Protein AF-A0A5C7LQ28-F1 (afdb_monomer)

Structure (mmCIF, N/CA/C/O backbone):
data_AF-A0A5C7LQ28-F1
#
_entry.id   AF-A0A5C7LQ28-F1
#
loop_
_atom_site.group_PDB
_atom_site.id
_atom_site.type_symbol
_atom_site.label_atom_id
_atom_site.label_alt_id
_atom_site.label_comp_id
_atom_site.label_asym_id
_atom_site.label_entity_id
_atom_site.label_seq_id
_atom_site.pdbx_PDB_ins_code
_atom_site.Cartn_x
_atom_site.Cartn_y
_atom_site.Cartn_z
_atom_site.occupancy
_atom_site.B_iso_or_equiv
_atom_site.auth_seq_id
_atom_site.auth_comp_id
_atom_site.auth_asym_id
_atom_site.auth_atom_id
_atom_site.pdbx_PDB_model_num
ATOM 1 N N . MET A 1 1 ? -45.828 -9.635 4.892 1.00 43.41 1 MET A N 1
ATOM 2 C CA . MET A 1 1 ? -44.650 -8.819 4.504 1.00 43.41 1 MET A CA 1
ATOM 3 C C . MET A 1 1 ? -44.534 -7.477 5.265 1.00 43.41 1 MET A C 1
ATOM 5 O O . MET A 1 1 ? -44.035 -6.509 4.709 1.00 43.41 1 MET A O 1
ATOM 9 N N . LYS A 1 2 ? -44.959 -7.395 6.542 1.00 44.81 2 LYS A N 1
ATOM 10 C CA . LYS A 1 2 ? -44.811 -6.186 7.391 1.00 44.81 2 LYS A CA 1
ATOM 11 C C . LYS A 1 2 ? -44.017 -6.423 8.686 1.00 44.81 2 LYS A C 1
ATOM 13 O O . LYS A 1 2 ? -43.427 -5.481 9.192 1.00 44.81 2 LYS A O 1
ATOM 18 N N . LEU A 1 3 ? -43.902 -7.670 9.161 1.00 37.06 3 LEU A N 1
ATOM 19 C CA . LEU A 1 3 ? -43.115 -7.986 10.361 1.00 37.06 3 LEU A CA 1
ATOM 20 C C . LEU A 1 3 ? -41.595 -7.902 10.135 1.00 37.06 3 LEU A C 1
ATOM 22 O O . LEU A 1 3 ? -40.899 -7.346 10.972 1.00 37.06 3 LEU A O 1
ATOM 26 N N . ALA A 1 4 ? -41.066 -8.349 8.991 1.00 40.94 4 ALA A N 1
ATOM 27 C CA . ALA A 1 4 ? -39.614 -8.360 8.748 1.00 40.94 4 ALA A CA 1
ATOM 28 C C . ALA A 1 4 ? -38.964 -6.958 8.731 1.00 40.94 4 ALA A C 1
ATOM 30 O O . ALA A 1 4 ? -37.816 -6.802 9.139 1.00 40.94 4 ALA A O 1
ATOM 31 N N . LYS A 1 5 ? -39.702 -5.922 8.300 1.00 43.72 5 LYS A N 1
ATOM 32 C CA . LYS A 1 5 ? -39.232 -4.525 8.360 1.00 43.72 5 LYS A CA 1
ATOM 33 C C . LYS A 1 5 ? -39.267 -3.957 9.781 1.00 43.72 5 LYS A C 1
ATOM 35 O O . LYS A 1 5 ? -38.411 -3.152 10.118 1.00 43.72 5 LYS A O 1
ATOM 40 N N . PHE A 1 6 ? -40.207 -4.410 10.610 1.00 35.69 6 PHE A N 1
ATOM 41 C CA . PHE A 1 6 ? -40.336 -3.965 11.997 1.00 35.69 6 PHE A CA 1
ATOM 42 C C . PHE A 1 6 ? -39.193 -4.505 12.874 1.00 35.69 6 PHE A C 1
ATOM 44 O O . PHE A 1 6 ? -38.620 -3.757 13.654 1.00 35.69 6 PHE A O 1
ATOM 51 N N . TRP A 1 7 ? -38.773 -5.759 12.663 1.00 37.53 7 TRP A N 1
ATOM 52 C CA . TRP A 1 7 ? -37.626 -6.35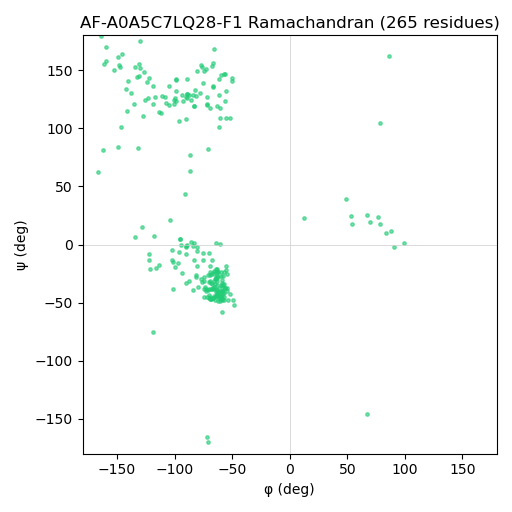8 13.368 1.00 37.53 7 TRP A CA 1
ATOM 53 C C . TRP A 1 7 ? -36.279 -5.730 12.984 1.00 37.53 7 TRP A C 1
ATOM 55 O O . TRP A 1 7 ? -35.439 -5.505 13.851 1.00 37.53 7 TRP A O 1
ATOM 65 N N . LYS A 1 8 ? -36.085 -5.378 11.704 1.00 40.50 8 LYS A N 1
ATOM 66 C CA . LYS A 1 8 ? -34.887 -4.644 11.252 1.00 40.50 8 LYS A CA 1
ATOM 67 C C . LYS A 1 8 ? -34.781 -3.241 11.853 1.00 40.50 8 LYS A C 1
ATOM 69 O O . LYS A 1 8 ? -33.675 -2.739 12.002 1.00 40.50 8 LYS A O 1
ATOM 74 N N . TRP A 1 9 ? -35.915 -2.615 12.164 1.00 37.97 9 TRP A N 1
ATOM 75 C CA . TRP A 1 9 ? -35.953 -1.278 12.752 1.00 37.97 9 TRP A CA 1
ATOM 76 C C . TRP A 1 9 ? -35.773 -1.322 14.277 1.00 37.97 9 TRP A C 1
ATOM 78 O O . TRP A 1 9 ? -34.998 -0.543 14.816 1.00 37.97 9 TRP A O 1
ATOM 88 N N . TYR A 1 10 ? -36.371 -2.304 14.961 1.00 37.69 10 TYR A N 1
ATOM 89 C CA . TYR A 1 10 ? -36.279 -2.442 16.422 1.00 37.69 10 TYR A CA 1
ATOM 90 C C . TYR A 1 10 ? -34.879 -2.851 16.927 1.00 37.69 10 TYR A C 1
ATOM 92 O O . TYR A 1 10 ? -34.491 -2.505 18.038 1.00 37.69 10 TYR A O 1
ATOM 100 N N . LEU A 1 11 ? -34.078 -3.537 16.103 1.00 43.09 11 LEU A N 1
ATOM 101 C CA . LEU A 1 11 ? -32.673 -3.849 16.415 1.00 43.09 11 LEU A CA 1
ATOM 102 C C . LEU A 1 11 ? -31.725 -2.644 16.259 1.00 43.09 11 LEU A C 1
ATOM 104 O O . LEU A 1 11 ? -30.555 -2.741 16.616 1.00 43.09 11 LEU A O 1
ATOM 108 N N . LYS A 1 12 ? -32.209 -1.511 15.731 1.00 43.25 12 LYS A N 1
ATOM 109 C CA . LYS A 1 12 ? -31.404 -0.301 15.510 1.00 43.25 12 LYS A CA 1
ATOM 110 C C . LYS A 1 12 ? -31.275 0.576 16.770 1.00 43.25 12 LYS A C 1
ATOM 112 O O . LYS A 1 12 ? -30.422 1.451 16.788 1.00 43.25 12 LYS A O 1
ATOM 117 N N . GLU A 1 13 ? -32.077 0.343 17.818 1.00 37.12 13 GLU A N 1
ATOM 118 C CA . GLU A 1 13 ? -32.245 1.296 18.938 1.00 37.12 13 GLU A CA 1
ATOM 119 C C . GLU A 1 13 ? -31.822 0.820 20.339 1.00 37.12 13 GLU A C 1
ATOM 121 O O . GLU A 1 13 ? -32.005 1.539 21.316 1.00 37.12 13 GLU A O 1
ATOM 126 N N . SER A 1 14 ? -31.202 -0.345 20.504 1.00 38.00 14 SER A N 1
ATOM 127 C CA . SER A 1 14 ? -30.656 -0.715 21.820 1.00 38.00 14 SER A CA 1
ATOM 128 C C . SER A 1 14 ? -29.301 -1.357 21.643 1.00 38.00 14 SER A C 1
ATOM 130 O O . SER A 1 14 ? -29.222 -2.219 20.786 1.00 38.00 14 SER A O 1
ATOM 132 N N . ASN A 1 15 ? -28.278 -0.905 22.384 1.00 42.50 15 ASN A N 1
ATOM 133 C CA . ASN A 1 15 ? -27.026 -1.544 22.866 1.00 42.50 15 ASN A CA 1
ATOM 134 C C . ASN A 1 15 ? -26.543 -2.921 22.310 1.00 42.50 15 ASN A C 1
ATOM 136 O O . ASN A 1 15 ? -25.771 -3.618 22.958 1.00 42.50 15 ASN A O 1
ATOM 140 N N . THR A 1 16 ? -26.953 -3.330 21.114 1.00 53.50 16 THR A N 1
ATOM 141 C CA . THR A 1 16 ? -26.859 -4.683 20.540 1.00 53.50 16 THR A CA 1
ATOM 142 C C . THR A 1 16 ? -26.075 -4.694 19.231 1.00 53.50 16 THR A C 1
ATOM 144 O O . THR A 1 16 ? -25.629 -5.757 18.806 1.00 53.50 16 THR A O 1
ATOM 147 N N . GLN A 1 17 ? -25.816 -3.528 18.624 1.00 72.69 17 GLN A N 1
ATOM 148 C CA . GLN A 1 17 ? -24.949 -3.433 17.447 1.00 72.69 17 GLN A CA 1
ATOM 149 C C . GLN A 1 17 ? -23.479 -3.694 17.788 1.00 72.69 17 GLN A C 1
ATOM 151 O O . GLN A 1 17 ? -22.845 -4.483 17.101 1.00 72.69 17 GLN A O 1
ATOM 156 N N . LEU A 1 18 ? -22.934 -3.109 18.861 1.00 82.44 18 LEU A N 1
ATOM 157 C CA . LEU A 1 18 ? -21.520 -3.312 19.211 1.00 82.44 18 LEU A CA 1
ATOM 158 C C . LEU A 1 18 ? -21.215 -4.768 19.572 1.00 82.44 18 LEU A C 1
ATOM 160 O O . LEU A 1 18 ? -20.247 -5.325 19.064 1.00 82.44 18 LEU A O 1
ATOM 164 N N . GLY A 1 19 ? -22.073 -5.401 20.379 1.00 83.56 19 GLY A N 1
ATOM 165 C CA . GLY A 1 19 ? -21.920 -6.810 20.754 1.00 83.56 19 GLY A CA 1
ATOM 166 C C . GLY A 1 19 ? -22.021 -7.763 19.558 1.00 83.56 19 GLY A C 1
ATOM 167 O O . GLY A 1 19 ? -21.278 -8.736 19.493 1.00 83.56 19 GLY A O 1
ATOM 168 N N . TYR A 1 20 ? -22.859 -7.457 18.557 1.00 85.00 20 TYR A N 1
ATOM 169 C CA . TYR A 1 20 ? -22.904 -8.226 17.305 1.00 85.00 20 TYR A CA 1
ATOM 170 C C . TYR A 1 20 ? -21.552 -8.237 16.571 1.00 85.00 20 TYR A C 1
ATOM 172 O O . TYR A 1 20 ? -21.193 -9.237 15.952 1.00 85.00 20 TYR A O 1
ATOM 180 N N . PHE A 1 21 ? -20.791 -7.146 16.674 1.00 86.88 21 PHE A N 1
ATOM 181 C CA . PHE A 1 21 ? -19.451 -7.016 16.102 1.00 86.88 21 PHE A CA 1
ATOM 182 C C . PHE A 1 21 ? -18.316 -7.336 17.094 1.00 86.88 21 PHE A C 1
ATOM 184 O O . PHE A 1 21 ? -17.152 -7.169 16.740 1.00 86.88 21 PHE A O 1
ATOM 191 N N . GLY A 1 22 ? -18.627 -7.780 18.319 1.00 87.38 22 GLY A N 1
ATOM 192 C CA . GLY A 1 22 ? -17.636 -8.071 19.363 1.00 87.38 22 GLY A CA 1
ATOM 193 C C . GLY A 1 22 ? -16.884 -6.843 19.895 1.00 87.38 22 GLY A C 1
ATOM 194 O O . GLY A 1 22 ? -15.747 -6.967 20.344 1.00 87.38 22 GLY A O 1
ATOM 195 N N . LEU A 1 23 ? -17.483 -5.650 19.807 1.00 92.75 23 LEU A N 1
ATOM 196 C CA . LEU A 1 23 ? -16.884 -4.379 20.244 1.00 92.75 23 LEU A CA 1
ATOM 197 C C . LEU A 1 23 ? -17.310 -3.952 21.657 1.00 92.75 23 LEU A C 1
ATOM 199 O O . LEU A 1 23 ? -16.804 -2.968 22.187 1.00 92.75 23 LEU A O 1
ATOM 203 N N . ASP A 1 24 ? -18.243 -4.666 22.277 1.00 91.50 24 ASP A N 1
ATOM 204 C CA . ASP A 1 24 ? -18.732 -4.392 23.628 1.00 91.50 24 ASP A CA 1
ATOM 205 C C . ASP A 1 24 ? -17.636 -4.529 24.690 1.00 91.50 24 ASP A C 1
ATOM 207 O O . ASP A 1 24 ? -17.534 -3.689 25.582 1.00 91.50 24 ASP A O 1
ATOM 211 N N . GLU A 1 25 ? -16.792 -5.551 24.573 1.00 89.62 25 GLU A N 1
ATOM 212 C CA . GLU A 1 25 ? -15.640 -5.737 25.457 1.00 89.62 25 GLU A CA 1
ATOM 213 C C . GLU A 1 25 ? -14.485 -4.786 25.106 1.00 89.62 25 GLU A C 1
ATOM 215 O O . GLU A 1 25 ? -13.806 -4.294 26.008 1.00 89.62 25 GLU A O 1
ATOM 220 N N . PHE A 1 26 ? -14.319 -4.431 23.826 1.00 93.50 26 PHE A N 1
ATOM 221 C CA . PHE A 1 26 ? -13.330 -3.436 23.392 1.00 93.50 26 PHE A CA 1
ATOM 222 C C . PHE A 1 26 ? -13.550 -2.075 24.050 1.00 93.50 26 PHE A C 1
ATOM 224 O O . PHE A 1 26 ? -12.628 -1.499 24.619 1.00 93.50 26 PHE A O 1
ATOM 231 N N . VAL A 1 27 ? -14.793 -1.588 24.038 1.00 93.44 27 VAL A N 1
ATOM 232 C CA . VAL A 1 27 ? -15.159 -0.300 24.650 1.00 93.44 27 VAL A CA 1
ATOM 233 C C . VAL A 1 27 ? -14.946 -0.305 26.173 1.00 93.44 27 VAL A C 1
ATOM 235 O O . VAL A 1 27 ? -14.781 0.754 26.774 1.00 93.44 27 VAL A O 1
ATOM 238 N N . LYS A 1 28 ? -14.900 -1.486 26.805 1.00 92.25 28 LYS A N 1
ATOM 239 C CA . LYS A 1 28 ? -14.593 -1.659 28.237 1.00 92.25 28 LYS A CA 1
ATOM 240 C C . LYS A 1 28 ? -13.099 -1.818 28.536 1.00 92.25 28 LYS A C 1
ATOM 242 O O . LYS A 1 28 ? -12.740 -1.975 29.701 1.00 92.25 28 LYS A O 1
ATOM 247 N N . GLY A 1 29 ? -12.234 -1.801 27.524 1.00 92.12 29 GLY A N 1
ATOM 248 C CA . GLY A 1 29 ? -10.792 -1.943 27.703 1.00 92.12 29 GLY A CA 1
ATOM 249 C C . GLY A 1 29 ? -10.225 -3.331 27.444 1.00 92.12 29 GLY A C 1
ATOM 250 O O . GLY A 1 29 ? -9.017 -3.516 27.590 1.00 92.12 29 GLY A O 1
ATOM 251 N N . SER A 1 30 ? -11.044 -4.306 27.055 1.00 93.69 30 SER A N 1
ATOM 252 C CA . SER A 1 30 ? -10.558 -5.638 26.693 1.00 93.69 30 SER A CA 1
ATOM 253 C C . SER A 1 30 ? -10.006 -5.648 25.259 1.00 93.69 30 SER A C 1
ATOM 255 O O . SER A 1 30 ? -10.502 -4.919 24.401 1.00 93.69 30 SER A O 1
ATOM 257 N N . PRO A 1 31 ? -9.003 -6.482 24.942 1.00 94.75 31 PRO A N 1
ATOM 258 C CA . PRO A 1 31 ? -8.555 -6.646 23.565 1.00 94.75 31 PRO A CA 1
ATOM 259 C C . PRO A 1 31 ? -9.659 -7.192 22.648 1.00 94.75 31 PRO A C 1
ATOM 261 O O . PRO A 1 31 ? -10.400 -8.096 23.035 1.00 94.75 31 PRO A O 1
ATOM 264 N N . ALA A 1 32 ? -9.713 -6.704 21.409 1.00 95.44 32 ALA A N 1
ATOM 265 C CA . ALA A 1 32 ? -10.581 -7.226 20.357 1.00 95.44 32 ALA A CA 1
ATOM 266 C C . ALA A 1 32 ? -9.797 -7.563 19.087 1.00 95.44 32 ALA A C 1
ATOM 268 O O . ALA A 1 32 ? -8.799 -6.920 18.752 1.00 95.44 32 ALA A O 1
ATOM 269 N N . VAL A 1 33 ? -10.273 -8.581 18.366 1.00 96.69 33 VAL A N 1
ATOM 270 C CA . VAL A 1 33 ? -9.729 -8.949 17.058 1.00 96.69 33 VAL A CA 1
ATOM 271 C C . VAL A 1 33 ? -10.365 -8.071 15.992 1.00 96.69 33 VAL A C 1
ATOM 273 O O . VAL A 1 33 ? -11.577 -8.119 15.793 1.00 96.69 33 VAL A O 1
ATOM 276 N N . LEU A 1 34 ? -9.537 -7.308 15.288 1.00 96.00 34 LEU A N 1
ATOM 277 C CA . LEU A 1 34 ? -9.950 -6.406 14.218 1.00 96.00 34 LEU A CA 1
ATOM 278 C C . LEU A 1 34 ? -9.098 -6.644 12.966 1.00 96.00 34 LEU A C 1
ATOM 280 O O . LEU A 1 34 ? -8.158 -7.443 12.970 1.00 96.00 34 LEU A O 1
ATOM 284 N N . TYR A 1 35 ? -9.435 -5.949 11.885 1.00 96.19 35 TYR A N 1
ATOM 285 C CA . TYR A 1 35 ? -8.794 -6.098 10.586 1.00 96.19 35 TYR A CA 1
ATOM 286 C C . TYR A 1 35 ? -8.444 -4.742 9.975 1.00 96.19 35 TYR A C 1
ATOM 288 O O . TYR A 1 35 ? -9.214 -3.789 10.093 1.00 96.19 35 TYR A O 1
ATOM 296 N N . HIS A 1 36 ? -7.310 -4.679 9.282 1.00 92.50 36 HIS A N 1
ATOM 297 C CA . HIS A 1 36 ? -6.857 -3.517 8.521 1.00 92.50 36 HIS A CA 1
ATOM 298 C C . HIS A 1 36 ? -6.553 -3.923 7.079 1.00 92.50 36 HIS A C 1
ATOM 300 O O . HIS A 1 36 ? -5.755 -4.830 6.856 1.00 92.50 36 HIS A O 1
ATOM 306 N N . GLY A 1 37 ? -7.188 -3.262 6.112 1.00 89.31 37 GLY A N 1
ATOM 307 C CA . GLY A 1 37 ? -6.949 -3.484 4.687 1.00 89.31 37 GLY A CA 1
ATOM 308 C C . GLY A 1 37 ? -6.011 -2.437 4.102 1.00 89.31 37 GLY A C 1
ATOM 309 O O . GLY A 1 37 ? -6.211 -1.246 4.327 1.00 89.31 37 GLY A O 1
ATOM 310 N N . THR A 1 38 ? -5.005 -2.869 3.346 1.00 86.12 38 THR A N 1
ATOM 311 C CA . THR A 1 38 ? -3.979 -1.991 2.765 1.00 86.12 38 THR A CA 1
ATOM 312 C C . THR A 1 38 ? -3.291 -2.670 1.579 1.00 86.12 38 THR A C 1
ATOM 314 O O . THR A 1 38 ? -3.463 -3.865 1.374 1.00 86.12 38 THR A O 1
ATOM 317 N N . THR A 1 39 ? -2.489 -1.940 0.812 1.00 83.12 39 THR A N 1
ATOM 318 C CA . THR A 1 39 ? -1.497 -2.508 -0.125 1.00 83.12 39 THR A CA 1
ATOM 319 C C . THR A 1 39 ? -0.075 -2.452 0.440 1.00 83.12 39 THR A C 1
ATOM 321 O O . THR A 1 39 ? 0.817 -3.159 -0.024 1.00 83.12 39 THR A O 1
ATOM 324 N N . THR A 1 40 ? 0.146 -1.668 1.498 1.00 83.19 40 THR A N 1
ATOM 325 C CA . THR A 1 40 ? 1.471 -1.434 2.078 1.00 83.19 40 THR A CA 1
ATOM 326 C C . THR A 1 40 ? 1.887 -2.552 3.026 1.00 83.19 40 THR A C 1
ATOM 328 O O . THR A 1 40 ? 1.154 -2.912 3.945 1.00 83.19 40 THR A O 1
ATOM 331 N N . SER A 1 41 ? 3.119 -3.035 2.874 1.00 85.62 41 SER A N 1
ATOM 332 C CA . SER A 1 41 ? 3.745 -3.932 3.849 1.00 85.62 41 SER A CA 1
ATOM 333 C C . SER A 1 41 ? 4.388 -3.160 5.006 1.00 85.62 41 SER A C 1
ATOM 335 O O . SER A 1 41 ? 5.214 -2.270 4.797 1.00 85.62 41 SER A O 1
ATOM 337 N N . PHE A 1 42 ? 4.062 -3.537 6.241 1.00 88.19 42 PHE A N 1
ATOM 338 C CA . PHE A 1 42 ? 4.697 -3.037 7.463 1.00 88.19 42 PHE A CA 1
ATOM 339 C C . PHE A 1 42 ? 4.700 -4.090 8.581 1.00 88.19 42 PHE A C 1
ATOM 341 O O . PHE A 1 42 ? 3.932 -5.051 8.553 1.00 88.19 42 PHE A O 1
ATOM 348 N N . SER A 1 43 ? 5.577 -3.893 9.571 1.00 89.62 43 SER A N 1
ATOM 349 C CA . SER A 1 43 ? 5.706 -4.741 10.768 1.00 89.62 43 SER A CA 1
ATOM 350 C C . SER A 1 43 ? 5.059 -4.142 12.019 1.00 89.62 43 SER A C 1
ATOM 352 O O . SER A 1 43 ? 4.912 -4.830 13.024 1.00 89.62 43 SER A O 1
ATOM 354 N N . SER A 1 44 ? 4.706 -2.858 11.984 1.00 90.94 44 SER A N 1
ATOM 355 C CA . SER A 1 44 ? 4.035 -2.152 13.075 1.00 90.94 44 SER A CA 1
ATOM 356 C C . SER A 1 44 ? 3.207 -0.994 12.530 1.00 90.94 44 SER A C 1
ATOM 358 O O . SER A 1 44 ? 3.549 -0.400 11.503 1.00 90.94 44 SER A O 1
ATOM 360 N N . PHE A 1 45 ? 2.120 -0.672 13.227 1.00 88.62 45 PHE A N 1
ATOM 361 C CA . PHE A 1 45 ? 1.311 0.497 12.911 1.00 88.62 45 PHE A CA 1
ATOM 362 C C . PHE A 1 45 ? 2.010 1.773 13.377 1.00 88.62 45 PHE A C 1
ATOM 364 O O . PHE A 1 45 ? 2.581 1.823 14.465 1.00 88.62 45 PHE A O 1
ATOM 371 N N . ASP A 1 46 ? 1.947 2.811 12.548 1.00 84.88 46 ASP A N 1
ATOM 372 C CA . ASP A 1 46 ? 2.499 4.129 12.841 1.00 84.88 46 ASP A CA 1
ATOM 373 C C . ASP A 1 46 ? 1.549 5.198 12.300 1.00 84.88 46 ASP A C 1
ATOM 375 O O . ASP A 1 46 ? 1.340 5.326 11.092 1.00 84.88 46 ASP A O 1
ATOM 379 N N . VAL A 1 47 ? 0.973 5.980 13.210 1.00 79.06 47 VAL A N 1
ATOM 380 C CA . VAL A 1 47 ? 0.026 7.053 12.881 1.00 79.06 47 VAL A CA 1
ATOM 381 C C . VAL A 1 47 ? 0.694 8.170 12.084 1.00 79.06 47 VAL A C 1
ATOM 383 O O . VAL A 1 47 ? 0.038 8.831 11.281 1.00 79.06 47 VAL A O 1
ATOM 386 N N . GLY A 1 48 ? 2.011 8.344 12.228 1.00 74.19 48 GLY A N 1
ATOM 387 C CA . GLY A 1 48 ? 2.797 9.278 11.428 1.00 74.19 48 GLY A CA 1
ATOM 388 C C . GLY A 1 48 ? 2.806 8.943 9.935 1.00 74.19 48 GLY A C 1
ATOM 389 O O . GLY A 1 48 ? 2.988 9.847 9.123 1.00 74.19 48 GLY A O 1
ATOM 390 N N . LYS A 1 49 ? 2.543 7.680 9.573 1.00 72.69 49 LYS A N 1
ATOM 391 C CA . LYS A 1 49 ? 2.409 7.213 8.183 1.00 72.69 49 LYS A CA 1
ATOM 392 C C . LYS A 1 49 ? 0.974 7.287 7.655 1.00 72.69 49 LYS A C 1
ATOM 394 O O . LYS A 1 49 ? 0.729 6.938 6.502 1.00 72.69 49 LYS A O 1
ATOM 399 N N . SER A 1 50 ? 0.022 7.726 8.480 1.00 65.81 50 SER A N 1
ATOM 400 C CA . SER A 1 50 ? -1.355 7.953 8.047 1.00 65.81 50 SER A CA 1
ATOM 401 C C . SER A 1 50 ? -1.403 9.117 7.053 1.00 65.81 50 SER A C 1
ATOM 403 O O . SER A 1 50 ? -0.753 10.147 7.255 1.00 65.81 50 SER A O 1
ATOM 405 N N . ARG A 1 51 ? -2.164 8.963 5.962 1.00 62.97 51 ARG A N 1
ATOM 406 C CA . ARG A 1 51 ? -2.309 9.979 4.906 1.00 62.97 51 ARG A CA 1
ATOM 407 C C . ARG A 1 51 ? -3.138 11.161 5.431 1.00 62.97 51 ARG A C 1
ATOM 409 O O . ARG A 1 51 ? -4.346 11.214 5.212 1.00 62.97 51 ARG A O 1
ATOM 416 N N . LYS A 1 52 ? -2.497 12.088 6.152 1.00 56.09 52 LYS A N 1
ATOM 417 C CA . LYS A 1 52 ? -3.141 13.199 6.887 1.00 56.09 52 LYS A CA 1
ATOM 418 C C . LYS A 1 52 ? -4.156 13.979 6.046 1.00 56.09 52 LYS A C 1
ATOM 420 O O . LYS A 1 52 ? -5.303 14.116 6.461 1.00 56.09 52 LYS A O 1
ATOM 425 N N . ASP A 1 53 ? -3.782 14.353 4.823 1.00 51.75 53 ASP A N 1
ATOM 426 C CA . ASP A 1 53 ? -4.624 15.148 3.912 1.00 51.75 53 ASP A CA 1
ATOM 427 C C . ASP A 1 53 ? -5.923 14.436 3.498 1.00 51.75 53 ASP A C 1
ATOM 429 O O . ASP A 1 53 ? -6.935 15.068 3.182 1.00 51.75 53 ASP A O 1
ATOM 433 N N . LEU A 1 54 ? -5.904 13.101 3.505 1.00 53.47 54 LEU A N 1
ATOM 434 C CA . LEU A 1 54 ? -7.058 12.263 3.197 1.00 53.47 54 LEU A CA 1
ATOM 435 C C . LEU A 1 54 ? -7.915 11.994 4.430 1.00 53.47 54 LEU A C 1
ATOM 437 O O . LEU A 1 54 ? -9.118 11.824 4.290 1.00 53.47 54 LEU A O 1
ATOM 441 N N . VAL A 1 55 ? -7.319 11.924 5.616 1.00 53.78 55 VAL A N 1
ATOM 442 C CA . VAL A 1 55 ? -7.985 11.468 6.840 1.00 53.78 55 VAL A CA 1
ATOM 443 C C . VAL A 1 55 ? -8.652 12.621 7.606 1.00 53.78 55 VAL A C 1
ATOM 445 O O . VAL A 1 55 ? -9.745 12.445 8.154 1.00 53.78 55 VAL A O 1
ATOM 448 N N . ASP A 1 56 ? -8.071 13.823 7.562 1.00 54.81 56 ASP A N 1
ATOM 449 C CA . ASP A 1 56 ? -8.641 15.026 8.190 1.00 54.81 56 ASP A CA 1
ATOM 450 C C . ASP A 1 56 ? -10.009 15.415 7.603 1.00 54.81 56 ASP A C 1
ATOM 452 O O . ASP A 1 56 ? -10.845 16.016 8.283 1.00 54.81 56 ASP A O 1
ATOM 456 N N . LYS A 1 57 ? -10.295 15.003 6.362 1.00 53.22 57 LYS A N 1
ATOM 457 C CA . LYS A 1 57 ? -11.593 15.234 5.713 1.00 53.22 57 LYS A CA 1
ATOM 458 C C . LYS A 1 57 ? -12.749 14.423 6.329 1.00 53.22 57 LYS A C 1
ATOM 460 O O . LYS A 1 57 ? -13.898 14.816 6.135 1.00 53.22 57 LYS A O 1
ATOM 465 N N . TYR A 1 58 ? -12.490 13.352 7.094 1.00 59.22 58 TYR A N 1
ATOM 466 C CA . TYR A 1 58 ? -13.531 12.404 7.538 1.00 59.22 58 TYR A CA 1
ATOM 467 C C . TYR A 1 58 ? -13.693 12.311 9.055 1.00 59.22 58 TYR A C 1
ATOM 469 O O . TYR A 1 58 ? -14.662 12.839 9.592 1.00 59.22 58 TYR A O 1
ATOM 477 N N . THR A 1 59 ? -12.773 11.638 9.741 1.00 57.75 59 THR A N 1
ATOM 478 C CA . THR A 1 59 ? -12.891 11.281 11.167 1.00 57.75 59 THR A CA 1
ATOM 479 C C . THR A 1 59 ? -11.602 11.556 11.952 1.00 57.75 59 THR A C 1
ATOM 481 O O . THR A 1 59 ? -11.544 11.263 13.140 1.00 57.75 59 THR A O 1
ATOM 484 N N . GLY A 1 60 ? -10.602 12.195 11.325 1.00 63.72 60 GLY A N 1
ATOM 485 C CA . GLY A 1 60 ? -9.350 12.625 11.962 1.00 63.72 60 GLY A CA 1
ATOM 486 C C . GLY A 1 60 ? -8.259 11.546 11.990 1.00 63.72 60 GLY A C 1
ATOM 487 O O . GLY A 1 60 ? -8.519 10.374 11.752 1.00 63.72 60 GLY A O 1
ATOM 488 N N . ILE A 1 61 ? -7.001 11.943 12.214 1.00 72.94 61 ILE A N 1
ATOM 489 C CA . ILE A 1 61 ? -5.815 11.073 12.067 1.00 72.94 61 ILE A CA 1
ATOM 490 C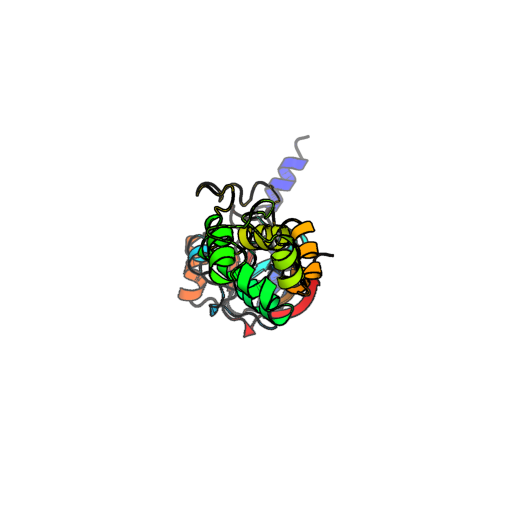 C . ILE A 1 61 ? -5.837 9.889 13.050 1.00 72.94 61 ILE A C 1
ATOM 492 O O . ILE A 1 61 ? -5.733 10.104 14.253 1.00 72.94 61 ILE A O 1
ATOM 496 N N . GLY A 1 62 ? -5.848 8.647 12.547 1.00 80.62 62 GLY A N 1
ATOM 497 C CA . GLY A 1 62 ? -5.746 7.430 13.364 1.00 80.62 62 GLY A CA 1
ATOM 498 C C . GLY A 1 62 ? -5.389 6.165 12.573 1.00 80.62 62 GLY A C 1
ATOM 499 O O . GLY A 1 62 ? -5.209 6.205 11.351 1.00 80.62 62 GLY A O 1
ATOM 500 N N . ILE A 1 63 ? -5.277 5.041 13.288 1.00 88.25 63 ILE A N 1
ATOM 501 C CA . ILE A 1 63 ? -5.180 3.681 12.736 1.00 88.25 63 ILE A CA 1
ATOM 502 C C . ILE A 1 63 ? -6.588 3.128 12.600 1.00 88.25 63 ILE A C 1
ATOM 504 O O . ILE A 1 63 ? -7.219 2.806 13.604 1.00 88.25 63 ILE A O 1
ATOM 508 N N . PHE A 1 64 ? -7.064 3.017 11.364 1.00 89.44 64 PHE A N 1
ATOM 509 C CA . PHE A 1 64 ? -8.420 2.570 11.067 1.00 89.44 64 PHE A CA 1
ATOM 510 C C . PHE A 1 64 ? -8.492 1.058 10.924 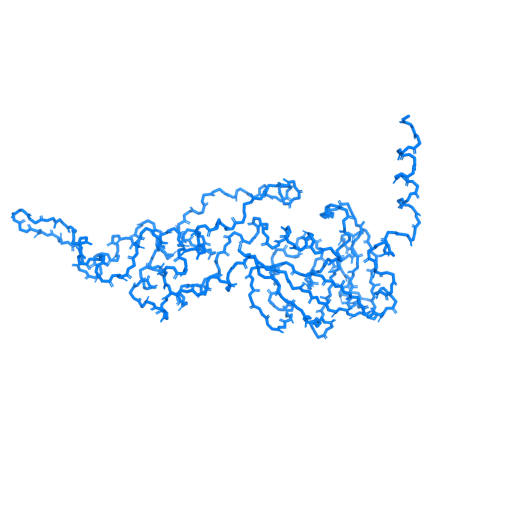1.00 89.44 64 PHE A C 1
ATOM 512 O O . PHE A 1 64 ? -7.763 0.451 10.136 1.00 89.44 64 PHE A O 1
ATOM 519 N N . LEU A 1 65 ? -9.398 0.467 11.687 1.00 92.31 65 LEU A N 1
ATOM 520 C CA . LEU A 1 65 ? -9.639 -0.954 11.811 1.00 92.31 65 LEU A CA 1
ATOM 521 C C . LEU A 1 65 ? -11.138 -1.225 11.660 1.00 92.31 65 LEU A C 1
ATOM 523 O O . LEU A 1 65 ? -11.988 -0.384 11.948 1.00 92.31 65 LEU A O 1
ATOM 527 N N . THR A 1 66 ? -11.479 -2.439 11.252 1.00 92.44 66 THR A N 1
ATOM 528 C CA . THR A 1 66 ? -12.866 -2.903 11.170 1.00 92.44 66 THR A CA 1
ATOM 529 C C . THR A 1 66 ? -13.007 -4.267 11.843 1.00 92.44 66 THR A C 1
ATOM 531 O O . THR A 1 66 ? -12.099 -5.094 11.743 1.00 92.44 66 THR A O 1
ATOM 534 N N . PRO A 1 67 ? -14.139 -4.566 12.502 1.00 93.69 67 PRO A N 1
ATOM 535 C CA . PRO A 1 67 ? -14.413 -5.905 13.022 1.00 93.69 67 PRO A CA 1
ATOM 536 C C . PRO A 1 67 ? -14.682 -6.936 11.909 1.00 93.69 67 PRO A C 1
ATOM 538 O O . PRO A 1 67 ? -14.786 -8.130 12.183 1.00 93.69 67 PRO A O 1
ATOM 541 N N . SER A 1 68 ? -14.793 -6.514 10.642 1.00 92.69 68 SER A N 1
ATOM 542 C CA . SER A 1 68 ? -15.120 -7.397 9.521 1.00 92.69 68 SER A CA 1
ATOM 543 C C . SER A 1 68 ? -13.972 -7.540 8.527 1.00 92.69 68 SER A C 1
ATOM 545 O O . SER A 1 68 ? -13.659 -6.620 7.772 1.00 92.69 68 SER A O 1
ATOM 547 N N . LYS A 1 69 ? -13.421 -8.755 8.425 1.00 94.12 69 LYS A N 1
ATOM 548 C CA . LYS A 1 69 ? -12.412 -9.107 7.413 1.00 94.12 69 LYS A CA 1
ATOM 549 C C . LYS A 1 69 ? -12.875 -8.794 5.985 1.00 94.12 69 LYS A C 1
ATOM 551 O O . LYS A 1 69 ? -12.103 -8.289 5.179 1.00 94.12 69 LYS A O 1
ATOM 556 N N . LYS A 1 70 ? -14.152 -9.048 5.673 1.00 90.31 70 LYS A N 1
ATOM 557 C CA . LYS A 1 70 ? -14.739 -8.735 4.359 1.00 90.31 70 LYS A CA 1
ATOM 558 C C . LYS A 1 70 ? -14.643 -7.240 4.042 1.00 90.31 70 LYS A C 1
ATOM 560 O O . LYS A 1 70 ? -14.381 -6.874 2.903 1.00 90.31 70 LYS A O 1
ATOM 565 N N . ILE A 1 71 ? -14.878 -6.387 5.036 1.00 86.50 71 ILE A N 1
ATOM 566 C CA . ILE A 1 71 ? -14.790 -4.934 4.869 1.00 86.50 71 ILE A CA 1
ATOM 567 C C . ILE A 1 71 ? -13.333 -4.492 4.749 1.00 86.50 71 ILE A C 1
ATOM 569 O O . ILE A 1 71 ? -13.032 -3.666 3.896 1.00 86.50 71 ILE A O 1
ATOM 573 N N . ALA A 1 72 ? -12.418 -5.104 5.506 1.00 89.31 72 ALA A N 1
ATOM 574 C CA . ALA A 1 72 ? -10.988 -4.868 5.331 1.00 89.31 72 ALA A CA 1
ATOM 575 C C . ALA A 1 72 ? -10.528 -5.198 3.901 1.00 89.31 72 ALA A C 1
ATOM 577 O O . ALA A 1 72 ? -9.819 -4.398 3.305 1.00 89.31 72 ALA A O 1
ATOM 578 N N . TRP A 1 73 ? -11.003 -6.296 3.304 1.00 89.44 73 TRP A N 1
ATOM 579 C CA . TRP A 1 73 ? -10.727 -6.597 1.896 1.00 89.44 73 TRP A CA 1
ATOM 580 C C . TRP A 1 73 ? -11.262 -5.528 0.945 1.00 89.44 73 TRP A C 1
ATOM 582 O O . TRP A 1 73 ? -10.511 -5.053 0.102 1.00 89.44 73 TRP A O 1
ATOM 592 N N . LYS A 1 74 ? -12.509 -5.068 1.128 1.00 84.00 74 LYS A N 1
ATOM 593 C CA . LYS A 1 74 ? -13.048 -3.956 0.326 1.00 84.00 74 LYS A CA 1
ATOM 594 C C . LYS A 1 74 ? -12.180 -2.701 0.414 1.00 84.00 74 LYS A C 1
ATOM 596 O O . LYS A 1 74 ? -12.033 -2.009 -0.585 1.00 84.00 74 LYS A O 1
ATOM 601 N N . TYR A 1 75 ? -11.618 -2.405 1.588 1.00 78.75 75 TYR A N 1
ATOM 602 C CA . TYR A 1 75 ? -10.675 -1.301 1.748 1.00 78.75 75 TYR A CA 1
ATOM 603 C C . TYR A 1 75 ? -9.351 -1.571 1.027 1.00 78.75 75 TYR A C 1
ATOM 605 O O . TYR A 1 75 ? -8.890 -0.702 0.287 1.00 78.75 75 TYR A O 1
ATOM 613 N N . ALA A 1 76 ? -8.775 -2.766 1.192 1.00 83.38 76 ALA A N 1
ATOM 614 C CA . ALA A 1 76 ? -7.518 -3.168 0.562 1.00 83.38 76 ALA A CA 1
ATOM 615 C C . ALA A 1 76 ? -7.585 -3.090 -0.974 1.00 83.38 76 ALA A C 1
ATOM 617 O O . ALA A 1 76 ? -6.649 -2.596 -1.594 1.00 83.38 76 ALA A O 1
ATOM 618 N N . THR A 1 77 ? -8.710 -3.489 -1.571 1.00 77.25 77 THR A N 1
ATOM 619 C CA . THR A 1 77 ? -8.934 -3.500 -3.028 1.00 77.25 77 THR A CA 1
ATOM 620 C C . THR A 1 77 ? -9.644 -2.245 -3.548 1.00 77.25 77 THR A C 1
ATOM 622 O O . THR A 1 77 ? -10.053 -2.199 -4.710 1.00 77.25 77 THR A O 1
ATOM 625 N N . SER A 1 78 ? -9.889 -1.247 -2.692 1.00 70.88 78 SER A N 1
ATOM 626 C CA . SER A 1 78 ? -10.596 -0.031 -3.100 1.00 70.88 78 SER A CA 1
ATOM 627 C C . SER A 1 78 ? -9.771 0.779 -4.097 1.00 70.88 78 SER A C 1
ATOM 629 O O . SER A 1 78 ? -8.539 0.742 -4.093 1.00 70.88 78 SER A O 1
ATOM 631 N N . SER A 1 79 ? -10.455 1.599 -4.898 1.00 57.66 79 SER A N 1
ATOM 632 C CA . SER A 1 79 ? -9.823 2.525 -5.844 1.00 57.66 79 SER A CA 1
ATOM 633 C C . SER A 1 79 ? -8.812 3.484 -5.195 1.00 57.66 79 SER A C 1
ATOM 635 O O . SER A 1 79 ? -7.959 4.045 -5.876 1.00 57.66 79 SER A O 1
ATOM 637 N N . ARG A 1 80 ? -8.868 3.655 -3.868 1.00 54.84 80 ARG A N 1
ATOM 638 C CA . ARG A 1 80 ? -7.911 4.452 -3.087 1.00 54.84 80 ARG A CA 1
ATOM 639 C C . ARG A 1 80 ? -6.500 3.861 -3.083 1.00 54.84 80 ARG A C 1
ATOM 641 O O . ARG A 1 80 ? -5.552 4.609 -2.877 1.00 54.84 80 ARG A O 1
ATOM 648 N N . ASN A 1 81 ? -6.378 2.554 -3.314 1.00 58.59 81 ASN A N 1
ATOM 649 C CA . ASN A 1 81 ? -5.111 1.829 -3.372 1.00 58.59 81 ASN A CA 1
ATOM 650 C C . ASN A 1 81 ? -4.705 1.495 -4.819 1.00 58.59 81 ASN A C 1
ATOM 652 O O . ASN A 1 81 ? -3.928 0.571 -5.040 1.00 58.59 81 ASN A O 1
ATOM 656 N N . LYS A 1 82 ? -5.242 2.226 -5.811 1.00 60.44 82 LYS A N 1
ATOM 657 C CA . LYS A 1 82 ? -4.890 2.077 -7.235 1.00 60.44 82 LYS A CA 1
ATOM 658 C C . LYS A 1 82 ? -3.404 2.295 -7.514 1.00 60.44 82 LYS A C 1
ATOM 660 O O . LYS A 1 82 ? -2.911 1.784 -8.508 1.00 60.44 82 LYS A O 1
ATOM 665 N N . GLY A 1 83 ? -2.728 3.081 -6.680 1.00 70.00 83 GLY A N 1
ATOM 666 C CA . GLY A 1 83 ? -1.364 3.510 -6.929 1.00 70.00 83 GLY A CA 1
ATOM 667 C C . GLY A 1 83 ? -0.316 2.550 -6.376 1.00 70.00 83 GLY A C 1
ATOM 668 O O . GLY A 1 83 ? -0.336 2.219 -5.189 1.00 70.00 83 GLY A O 1
ATOM 669 N N . LEU A 1 84 ? 0.647 2.170 -7.210 1.00 82.44 84 LEU A N 1
ATOM 670 C CA . LEU A 1 84 ? 1.945 1.714 -6.740 1.00 82.44 84 LEU A CA 1
ATOM 671 C C . LEU A 1 84 ? 2.664 2.897 -6.079 1.00 82.44 84 LEU A C 1
ATOM 673 O O . LEU A 1 84 ? 2.668 4.008 -6.618 1.00 82.44 84 LEU A O 1
ATOM 677 N N . PRO A 1 85 ? 3.284 2.699 -4.913 1.00 84.81 85 PRO A N 1
ATOM 678 C CA . PRO A 1 85 ? 4.008 3.770 -4.262 1.00 84.81 85 PRO A CA 1
ATOM 679 C C . PRO A 1 85 ? 5.353 3.978 -4.990 1.00 84.81 85 PRO A C 1
ATOM 681 O O . PRO A 1 85 ? 5.895 3.047 -5.596 1.00 84.81 85 PRO A O 1
ATOM 684 N N . VAL A 1 86 ? 5.903 5.196 -4.946 1.00 88.88 86 VAL A N 1
ATOM 685 C CA . VAL A 1 86 ? 7.112 5.599 -5.706 1.00 88.88 86 VAL A CA 1
ATOM 686 C C . VAL A 1 86 ? 8.314 4.676 -5.443 1.00 88.88 86 VAL A C 1
ATOM 688 O O . VAL A 1 86 ? 9.185 4.508 -6.297 1.00 88.88 86 VAL A O 1
ATOM 691 N N . GLU A 1 87 ? 8.357 4.014 -4.286 1.00 91.69 87 GLU A N 1
ATOM 692 C CA . GLU A 1 87 ? 9.378 3.037 -3.915 1.00 91.69 87 GLU A CA 1
ATOM 693 C C . GLU A 1 87 ? 9.499 1.866 -4.898 1.00 91.69 87 GLU A C 1
ATOM 695 O O . GLU A 1 87 ? 10.579 1.278 -4.972 1.00 91.69 87 GLU A O 1
ATOM 700 N N . VAL A 1 88 ? 8.452 1.545 -5.671 1.00 93.56 88 VAL A N 1
ATOM 701 C CA . VAL A 1 88 ? 8.514 0.498 -6.706 1.00 93.56 88 VAL A CA 1
ATOM 702 C C . VAL A 1 88 ? 9.622 0.762 -7.724 1.00 93.56 88 VAL A C 1
ATOM 704 O O . VAL A 1 88 ? 10.312 -0.170 -8.122 1.00 93.56 88 VAL A O 1
ATOM 707 N N . ILE A 1 89 ? 9.907 2.031 -8.044 1.00 96.00 89 ILE A N 1
ATOM 708 C CA . ILE A 1 89 ? 11.001 2.418 -8.948 1.00 96.00 89 ILE A CA 1
ATOM 709 C C . ILE A 1 89 ? 12.342 1.914 -8.411 1.00 96.00 89 ILE A C 1
ATOM 711 O O . ILE A 1 89 ? 13.160 1.367 -9.149 1.00 96.00 89 ILE A O 1
ATOM 715 N N . ASN A 1 90 ? 12.579 2.078 -7.108 1.00 96.94 90 ASN A N 1
ATOM 716 C CA . ASN A 1 90 ? 13.824 1.643 -6.484 1.00 96.94 90 ASN A CA 1
ATOM 717 C C . ASN A 1 90 ? 13.935 0.121 -6.419 1.00 96.94 90 ASN A C 1
ATOM 719 O O . ASN A 1 90 ? 15.043 -0.405 -6.492 1.00 96.94 90 ASN A O 1
ATOM 723 N N . ASP A 1 91 ? 12.818 -0.584 -6.269 1.00 96.81 91 ASP A N 1
ATOM 724 C CA . ASP A 1 91 ? 12.828 -2.042 -6.248 1.00 96.81 91 ASP A CA 1
ATOM 725 C C . ASP A 1 91 ? 13.033 -2.623 -7.651 1.00 96.81 91 ASP A C 1
ATOM 727 O O . ASP A 1 91 ? 13.870 -3.515 -7.799 1.00 96.81 91 ASP A O 1
ATOM 731 N N . VAL A 1 92 ? 12.438 -2.023 -8.691 1.00 97.38 92 VAL A N 1
ATOM 732 C CA . VAL A 1 92 ? 12.769 -2.343 -10.090 1.00 97.38 92 VAL A CA 1
ATOM 733 C C . VAL A 1 92 ? 14.245 -2.054 -10.364 1.00 97.38 92 VAL A C 1
ATOM 735 O O . VAL A 1 92 ? 14.928 -2.915 -10.896 1.00 97.38 92 VAL A O 1
ATOM 738 N N . LYS A 1 93 ? 14.803 -0.914 -9.929 1.00 97.56 93 LYS A N 1
ATOM 739 C CA . LYS A 1 93 ? 16.243 -0.613 -10.095 1.00 97.56 93 LYS A CA 1
ATOM 740 C C . LYS A 1 93 ? 17.170 -1.635 -9.439 1.00 97.56 93 LYS A C 1
ATOM 742 O O . LYS A 1 93 ? 18.257 -1.882 -9.955 1.00 97.56 93 LYS A O 1
ATOM 747 N N . LYS A 1 94 ? 16.786 -2.198 -8.289 1.00 97.38 94 LYS A N 1
ATOM 748 C CA . LYS A 1 94 ? 17.574 -3.250 -7.623 1.00 97.38 94 LYS A CA 1
ATOM 749 C C . LYS A 1 94 ? 17.529 -4.564 -8.397 1.00 97.38 94 LYS A C 1
ATOM 751 O O . LYS A 1 94 ? 18.544 -5.251 -8.441 1.00 97.38 94 LYS A O 1
ATOM 756 N N . ALA A 1 95 ? 16.374 -4.908 -8.965 1.00 96.69 95 ALA A N 1
ATOM 757 C CA . ALA A 1 95 ? 16.194 -6.123 -9.754 1.00 96.69 95 ALA A CA 1
ATOM 758 C C . ALA A 1 95 ? 16.842 -6.001 -11.145 1.00 96.69 95 ALA A C 1
ATOM 760 O O . ALA A 1 95 ? 17.567 -6.892 -11.583 1.00 96.69 95 ALA A O 1
ATOM 761 N N . ASN A 1 96 ? 16.627 -4.866 -11.808 1.00 96.88 96 ASN A N 1
ATOM 762 C CA . ASN A 1 96 ? 17.134 -4.525 -13.127 1.00 96.88 96 ASN A CA 1
ATOM 763 C C . ASN A 1 96 ? 17.420 -3.004 -13.218 1.00 96.88 96 ASN A C 1
ATOM 765 O O . ASN A 1 96 ? 16.500 -2.202 -13.412 1.00 96.88 96 ASN A O 1
ATOM 769 N N . PRO A 1 97 ? 18.696 -2.581 -13.110 1.00 97.19 97 PRO A N 1
ATOM 770 C CA . PRO A 1 97 ? 19.068 -1.167 -13.121 1.00 97.19 97 PRO A CA 1
ATOM 771 C C . PRO A 1 97 ? 18.637 -0.402 -14.377 1.00 97.19 97 PRO A C 1
ATOM 773 O O . PRO A 1 97 ? 18.209 0.743 -14.257 1.00 97.19 97 PRO A O 1
ATOM 776 N N . HIS A 1 98 ? 18.722 -1.017 -15.562 1.00 97.62 98 HIS A N 1
ATOM 777 C CA . HIS A 1 98 ? 18.380 -0.364 -16.831 1.00 97.62 98 HIS A CA 1
ATOM 778 C C . HIS A 1 98 ? 16.871 -0.169 -16.976 1.00 97.62 98 HIS A C 1
ATOM 780 O O . HIS A 1 98 ? 16.421 0.932 -17.293 1.00 97.62 98 HIS A O 1
ATOM 786 N N . ALA A 1 99 ? 16.088 -1.204 -16.658 1.00 97.44 99 ALA A N 1
ATOM 787 C CA . ALA A 1 99 ? 14.632 -1.108 -16.602 1.00 97.44 99 ALA A CA 1
ATOM 788 C C . ALA A 1 99 ? 14.173 -0.071 -15.567 1.00 97.44 99 ALA A C 1
ATOM 790 O O . ALA A 1 99 ? 13.308 0.753 -15.849 1.00 97.44 99 ALA A O 1
ATOM 791 N N . GLY A 1 100 ? 14.788 -0.061 -14.383 1.00 97.44 100 GLY A N 1
ATOM 792 C CA . GLY A 1 100 ? 14.443 0.882 -13.324 1.00 97.44 100 GLY A CA 1
ATOM 793 C C . GLY A 1 100 ? 14.835 2.331 -13.627 1.00 97.44 100 GLY A C 1
ATOM 794 O O . GLY A 1 100 ? 14.152 3.255 -13.188 1.00 97.44 100 GLY A O 1
ATOM 795 N N . GLU A 1 101 ? 15.917 2.553 -14.376 1.00 98.12 101 GLU A N 1
ATOM 796 C CA . GLU A 1 101 ? 16.277 3.877 -14.896 1.00 98.12 101 GLU A CA 1
ATOM 797 C C . GLU A 1 101 ? 15.246 4.359 -15.923 1.00 98.12 101 GLU A C 1
ATOM 799 O O . GLU A 1 101 ? 14.751 5.480 -15.817 1.00 98.12 101 GLU A O 1
ATOM 804 N N . PHE A 1 102 ? 14.856 3.492 -16.860 1.00 98.12 102 PHE A N 1
ATOM 805 C CA . PHE A 1 102 ? 13.831 3.819 -17.846 1.00 98.12 102 PHE A CA 1
ATOM 806 C C . PHE A 1 102 ? 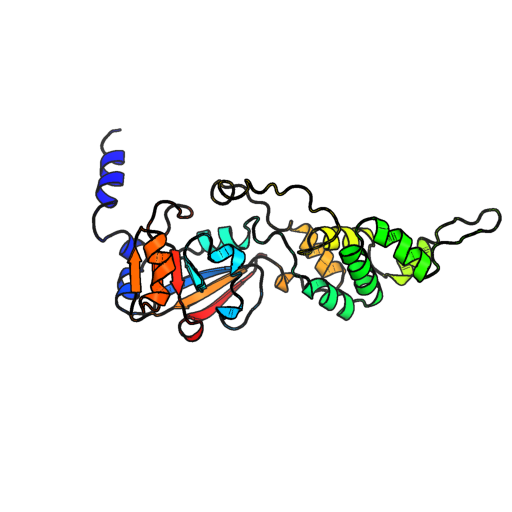12.465 4.096 -17.199 1.00 98.12 102 PHE A C 1
ATOM 808 O O . PHE A 1 102 ? 11.844 5.114 -17.499 1.00 98.12 102 PHE A O 1
ATOM 815 N N . LEU A 1 103 ? 12.039 3.267 -16.238 1.00 97.69 103 LEU A N 1
ATOM 816 C CA . LEU A 1 103 ? 10.823 3.480 -15.446 1.00 97.69 103 LEU A CA 1
ATOM 817 C C . LEU A 1 103 ? 10.831 4.829 -14.718 1.00 97.69 103 LEU A C 1
ATOM 819 O O . LEU A 1 103 ? 9.818 5.525 -14.692 1.00 97.69 103 LEU A O 1
ATOM 823 N N . GLU A 1 104 ? 11.964 5.226 -14.134 1.00 97.88 104 GLU A N 1
ATOM 824 C CA . GLU A 1 104 ? 12.079 6.534 -13.487 1.00 97.88 104 GLU A CA 1
ATOM 825 C C . GLU A 1 104 ? 11.915 7.686 -14.490 1.00 97.88 104 GLU A C 1
ATOM 827 O O . GLU A 1 104 ? 11.254 8.682 -14.183 1.00 97.88 104 GLU A O 1
ATOM 832 N N . THR A 1 105 ? 12.492 7.557 -15.686 1.00 97.69 105 THR A N 1
ATOM 833 C CA . THR A 1 105 ? 12.340 8.548 -16.759 1.00 97.69 105 THR A CA 1
ATOM 834 C C . THR A 1 105 ? 10.885 8.651 -17.210 1.00 97.69 105 THR A C 1
ATOM 836 O O . THR A 1 105 ? 10.361 9.761 -17.329 1.00 97.69 105 THR A O 1
ATOM 839 N N . LEU A 1 106 ? 10.204 7.515 -17.381 1.00 95.94 106 LEU A N 1
ATOM 840 C CA . LEU A 1 106 ? 8.774 7.457 -17.690 1.00 95.94 106 LEU A CA 1
ATOM 841 C C . LEU A 1 106 ? 7.931 8.123 -16.592 1.00 95.94 106 LEU A C 1
ATOM 843 O O . LEU A 1 106 ? 7.100 8.976 -16.892 1.00 95.94 106 LEU A O 1
ATOM 847 N N . TYR A 1 107 ? 8.199 7.820 -15.322 1.00 94.12 107 TYR A N 1
ATOM 848 C CA . TYR A 1 107 ? 7.527 8.440 -14.176 1.00 94.12 107 TYR A CA 1
ATOM 849 C C . TYR A 1 107 ? 7.668 9.976 -14.162 1.00 94.12 107 TYR A C 1
ATOM 851 O O . TYR A 1 107 ? 6.687 10.692 -13.952 1.00 94.12 107 TYR A O 1
ATOM 859 N N . LYS A 1 108 ? 8.875 10.501 -14.416 1.00 94.94 108 LYS A N 1
ATOM 860 C CA . LYS A 1 108 ? 9.168 11.948 -14.361 1.00 94.94 108 LYS A CA 1
ATOM 861 C C . LYS A 1 108 ? 8.666 12.739 -15.563 1.00 94.94 108 LYS A C 1
ATOM 863 O O . LYS A 1 108 ? 8.429 13.937 -15.431 1.00 94.94 108 LYS A O 1
ATOM 868 N N . HIS A 1 109 ? 8.594 12.110 -16.733 1.00 93.38 109 HIS A N 1
ATOM 869 C CA . HIS A 1 109 ? 8.404 12.829 -17.994 1.00 93.38 109 HIS A CA 1
ATOM 870 C C . HIS A 1 109 ? 7.176 12.395 -18.781 1.00 93.38 109 HIS A C 1
ATOM 872 O O . HIS A 1 109 ? 6.848 13.062 -19.757 1.00 93.38 109 HIS A O 1
ATOM 878 N N . GLY A 1 110 ? 6.481 11.331 -18.379 1.00 90.12 110 GLY A N 1
ATOM 879 C CA . GLY A 1 110 ? 5.322 10.843 -19.111 1.00 90.12 110 GLY A CA 1
ATOM 880 C C . GLY A 1 110 ? 5.719 10.279 -20.478 1.00 90.12 110 GLY A C 1
ATOM 881 O O . GLY A 1 110 ? 6.822 9.753 -20.660 1.00 90.12 110 GLY A O 1
ATOM 882 N N . GLN A 1 111 ? 4.833 10.453 -21.461 1.00 89.62 111 GLN A N 1
ATOM 883 C CA . GLN A 1 111 ? 5.054 10.048 -22.854 1.00 89.62 111 GLN A CA 1
ATOM 884 C C . GLN A 1 111 ? 6.383 10.576 -23.452 1.00 89.62 111 GLN A C 1
ATOM 886 O O . GLN A 1 111 ? 7.092 9.793 -24.084 1.00 89.62 111 GLN A O 1
ATOM 891 N N . PRO A 1 112 ? 6.797 11.844 -23.229 1.00 92.88 112 PRO A N 1
ATOM 892 C CA . PRO A 1 112 ? 8.124 12.330 -23.631 1.00 92.88 112 PRO A CA 1
ATOM 893 C C . PRO A 1 112 ? 9.326 11.529 -23.106 1.00 92.88 112 PRO A C 1
ATOM 895 O O . PRO A 1 112 ? 10.407 11.606 -23.690 1.00 92.88 112 PRO A O 1
ATOM 898 N N . GLY A 1 113 ? 9.168 10.770 -22.016 1.00 93.62 113 GLY A N 1
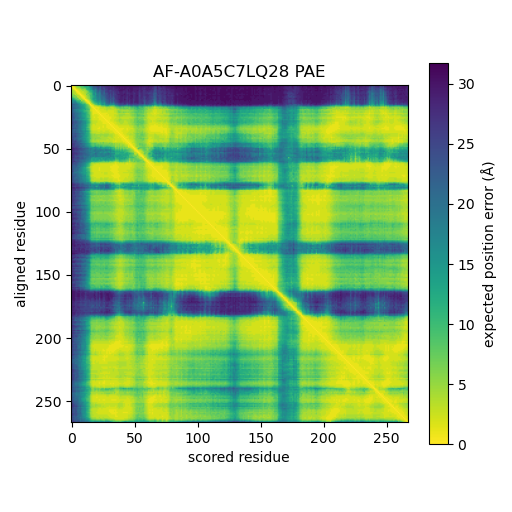ATOM 899 C CA . GLY A 1 113 ? 10.247 9.997 -21.400 1.00 93.62 113 GLY A CA 1
ATOM 900 C C . GLY A 1 113 ? 10.894 8.976 -22.339 1.00 93.62 113 GLY A C 1
ATOM 901 O O . GLY A 1 113 ? 12.095 8.743 -22.236 1.00 93.62 113 GLY A O 1
ATOM 902 N N . TRP A 1 114 ? 10.136 8.435 -23.297 1.00 94.25 114 TRP A N 1
ATOM 903 C CA . TRP A 1 114 ? 10.647 7.519 -24.322 1.00 94.25 114 TRP A CA 1
ATOM 904 C C . TRP A 1 114 ? 11.753 8.152 -25.167 1.00 94.25 114 TRP A C 1
ATOM 906 O O . TRP A 1 114 ? 12.883 7.668 -25.199 1.00 94.25 114 TRP A O 1
ATOM 916 N N . GLU A 1 115 ? 11.441 9.274 -25.816 1.00 93.56 115 GLU A N 1
ATOM 917 C CA . GLU A 1 115 ? 12.366 9.950 -26.723 1.00 93.56 115 GLU A CA 1
ATOM 918 C C . GLU A 1 115 ? 13.564 10.541 -25.973 1.00 93.56 115 GLU A C 1
ATOM 920 O O . GLU A 1 115 ? 14.695 10.460 -26.454 1.00 93.56 115 GLU A O 1
ATOM 925 N N . LEU A 1 116 ? 13.333 11.090 -24.774 1.00 94.38 116 LEU A N 1
ATOM 926 C CA . LEU A 1 116 ? 14.404 11.591 -23.910 1.00 94.38 116 LEU A CA 1
ATOM 927 C C . LEU A 1 116 ? 15.402 10.483 -23.568 1.00 94.38 116 LEU A C 1
ATOM 929 O O . LEU A 1 116 ? 16.607 10.680 -23.726 1.00 94.38 116 LEU A O 1
ATOM 933 N N . PHE A 1 117 ? 14.904 9.311 -23.170 1.00 96.44 117 PHE A N 1
ATOM 934 C CA . PHE A 1 117 ? 15.756 8.176 -22.837 1.00 96.44 117 PHE A CA 1
ATOM 935 C C . PHE A 1 117 ? 16.516 7.653 -24.057 1.00 96.44 117 PHE A C 1
ATOM 937 O O . PHE A 1 117 ? 17.719 7.407 -23.978 1.00 96.44 117 PHE A O 1
ATOM 944 N N . TRP A 1 118 ? 15.846 7.523 -25.206 1.00 95.94 118 TRP A N 1
ATOM 945 C CA . TRP A 1 118 ? 16.495 7.077 -26.438 1.00 95.94 118 TRP A CA 1
ATOM 946 C C . TRP A 1 118 ? 17.605 8.022 -26.892 1.00 95.94 118 TRP A C 1
ATOM 948 O O . TRP A 1 118 ? 18.668 7.549 -27.291 1.00 95.94 118 TRP A O 1
ATOM 958 N N . LYS A 1 119 ? 17.397 9.339 -26.795 1.00 93.00 119 LYS A N 1
ATOM 959 C CA . LYS A 1 119 ? 18.429 10.342 -27.092 1.00 93.00 119 LYS A CA 1
ATOM 960 C C . LYS A 1 119 ? 19.595 10.259 -26.115 1.00 93.00 119 LYS A C 1
ATOM 962 O O . LYS A 1 119 ? 20.744 10.217 -26.539 1.00 93.00 119 LYS A O 1
ATOM 967 N N . GLU A 1 120 ? 19.308 10.201 -24.817 1.00 94.62 120 GLU A N 1
ATOM 968 C CA . GLU A 1 120 ? 20.334 10.155 -23.7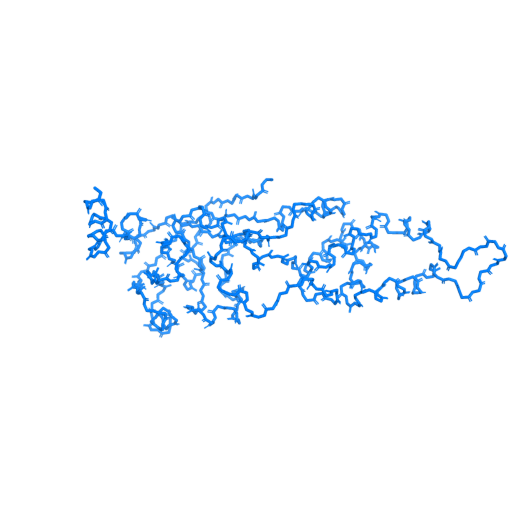71 1.00 94.62 120 GLU A CA 1
ATOM 969 C C . GLU A 1 120 ? 21.222 8.908 -23.878 1.00 94.62 120 GLU A C 1
ATOM 971 O O . GLU A 1 120 ? 22.440 8.991 -23.717 1.00 94.62 120 GLU A O 1
ATOM 976 N N . LYS A 1 121 ? 20.623 7.749 -24.171 1.00 95.12 121 LYS A N 1
ATOM 977 C CA . LYS A 1 121 ? 21.328 6.462 -24.263 1.00 95.12 121 LYS A CA 1
ATOM 978 C C . LYS A 1 121 ? 21.860 6.145 -25.662 1.00 95.12 121 LYS A C 1
ATOM 980 O O . LYS A 1 121 ? 22.532 5.131 -25.829 1.00 95.12 121 LYS A O 1
ATOM 985 N N . GLY A 1 122 ? 21.603 7.007 -26.647 1.00 91.88 122 GLY A N 1
ATOM 986 C CA . GLY A 1 122 ? 22.105 6.859 -28.015 1.00 91.88 122 GLY A CA 1
ATOM 987 C C . GLY A 1 122 ? 21.374 5.811 -28.860 1.00 91.88 122 GLY A C 1
ATOM 988 O O . GLY A 1 122 ? 21.949 5.295 -29.815 1.00 91.88 122 GLY A O 1
ATOM 989 N N . PHE A 1 123 ? 20.121 5.488 -28.526 1.00 93.69 123 PHE A N 1
ATOM 990 C CA . PHE A 1 123 ? 19.265 4.619 -29.343 1.00 93.69 123 PHE A CA 1
ATOM 991 C C . PHE A 1 123 ? 18.607 5.369 -30.506 1.00 93.69 123 PHE A C 1
ATOM 993 O O . PHE A 1 123 ? 18.291 4.748 -31.520 1.00 93.69 123 PHE A O 1
ATOM 1000 N N . LEU A 1 124 ? 18.413 6.688 -30.373 1.00 90.31 124 LEU A N 1
ATOM 1001 C CA . LEU A 1 124 ? 17.915 7.554 -31.444 1.00 90.31 124 LEU A CA 1
ATOM 1002 C C . LEU A 1 124 ? 19.086 8.182 -32.213 1.00 90.31 124 LEU A C 1
ATOM 1004 O O . LEU A 1 124 ? 19.986 8.764 -31.606 1.00 90.31 124 LEU A O 1
ATOM 1008 N N . ARG A 1 125 ? 19.072 8.075 -33.545 1.00 83.38 125 ARG A N 1
ATOM 1009 C CA . ARG A 1 125 ? 20.137 8.553 -34.439 1.00 83.38 125 ARG A CA 1
ATOM 1010 C C . ARG A 1 125 ? 19.677 9.794 -35.205 1.00 83.38 125 ARG A C 1
ATOM 1012 O O . ARG A 1 125 ? 18.678 9.743 -35.910 1.00 83.38 125 ARG A O 1
ATOM 1019 N N . ASP A 1 126 ? 20.455 10.877 -35.146 1.00 75.19 126 ASP A N 1
ATOM 1020 C CA . ASP A 1 126 ? 20.104 12.150 -35.802 1.00 75.19 126 ASP A CA 1
ATOM 1021 C C . ASP A 1 126 ? 20.302 12.148 -37.338 1.00 75.19 126 ASP A C 1
ATOM 1023 O O . ASP A 1 126 ? 19.839 13.071 -38.000 1.00 75.19 126 ASP A O 1
ATOM 1027 N N . ASN A 1 127 ? 20.996 11.150 -37.913 1.00 72.75 127 ASN A N 1
ATOM 1028 C CA . ASN A 1 127 ? 21.189 10.953 -39.365 1.00 72.75 127 ASN A CA 1
ATOM 1029 C C . ASN A 1 127 ? 21.632 9.500 -39.673 1.00 72.75 127 ASN A C 1
ATOM 1031 O O . ASN A 1 127 ? 22.836 9.253 -39.812 1.00 72.75 127 ASN A O 1
ATOM 1035 N N . PRO A 1 128 ? 20.711 8.521 -39.732 1.00 77.62 128 PRO A N 1
ATOM 1036 C CA . PRO A 1 128 ? 21.060 7.134 -40.045 1.00 77.62 128 PRO A CA 1
ATOM 1037 C C . PRO A 1 128 ? 21.537 6.970 -41.503 1.00 77.62 128 PRO A C 1
ATOM 1039 O O . PRO A 1 128 ? 21.184 7.758 -42.383 1.00 77.62 128 PRO A O 1
ATOM 1042 N N . GLY A 1 129 ? 22.363 5.950 -41.763 1.00 73.44 129 GLY A N 1
ATOM 1043 C CA . GLY A 1 129 ? 22.796 5.603 -43.123 1.00 73.44 129 GLY A CA 1
ATOM 1044 C C . GLY A 1 129 ? 21.646 5.107 -44.013 1.00 73.44 129 GLY A C 1
ATOM 1045 O O . GLY A 1 129 ? 20.554 4.800 -43.538 1.00 73.44 129 GLY A O 1
ATOM 1046 N N . GLU A 1 130 ? 21.874 4.996 -45.324 1.00 73.44 130 GLU A N 1
ATOM 1047 C CA . GLU A 1 130 ? 20.856 4.493 -46.258 1.00 73.44 130 GLU A CA 1
ATOM 1048 C C . GLU A 1 130 ? 20.453 3.047 -45.900 1.00 73.44 130 GLU A C 1
ATOM 1050 O O . GLU A 1 130 ? 21.279 2.136 -45.928 1.00 73.44 130 GLU A O 1
ATOM 1055 N N . GLY A 1 131 ? 19.180 2.841 -45.541 1.00 71.12 131 GLY A N 1
ATOM 1056 C CA . GLY A 1 131 ? 18.645 1.548 -45.095 1.00 71.12 131 GLY A CA 1
ATOM 1057 C C . GLY A 1 131 ? 18.705 1.297 -43.582 1.00 71.12 131 GLY A C 1
ATOM 1058 O O . GLY A 1 131 ? 18.201 0.271 -43.130 1.00 71.12 131 GLY A O 1
ATOM 1059 N N . GLU A 1 132 ? 19.266 2.217 -42.794 1.00 69.00 132 GLU A N 1
ATOM 1060 C CA . GLU A 1 132 ? 19.219 2.174 -41.330 1.00 69.00 132 GLU A CA 1
ATOM 1061 C C . GLU A 1 132 ? 17.972 2.903 -40.792 1.00 69.00 132 GLU A C 1
ATOM 1063 O O . GLU A 1 132 ? 17.560 3.934 -41.323 1.00 69.00 132 GLU A O 1
ATOM 1068 N N . GLY A 1 133 ? 17.359 2.370 -39.730 1.00 75.19 133 GLY A N 1
ATOM 1069 C CA . GLY A 1 133 ? 16.266 3.042 -39.017 1.00 75.19 133 GLY A CA 1
ATOM 1070 C C . GLY A 1 133 ? 16.768 4.158 -38.092 1.00 75.19 133 GLY A C 1
ATOM 1071 O O . GLY A 1 133 ? 17.899 4.114 -37.610 1.00 75.19 133 GLY A O 1
ATOM 1072 N N . GLU A 1 134 ? 15.914 5.146 -37.810 1.00 85.88 134 GLU A N 1
ATOM 1073 C CA . GLU A 1 134 ? 16.219 6.253 -36.882 1.00 85.88 134 GLU A CA 1
ATOM 1074 C C . GLU A 1 134 ? 16.307 5.799 -35.414 1.00 85.88 134 GLU A C 1
ATOM 1076 O O . GLU A 1 134 ? 16.990 6.437 -34.614 1.00 85.88 134 GLU A O 1
ATOM 1081 N N . LEU A 1 135 ? 15.656 4.684 -35.064 1.00 89.44 135 LEU A N 1
ATOM 1082 C CA . LEU A 1 135 ? 15.621 4.114 -33.718 1.00 89.44 135 LEU A CA 1
ATOM 1083 C C . LEU A 1 135 ? 16.141 2.674 -33.721 1.00 89.44 135 LEU A C 1
ATOM 1085 O O . LEU A 1 135 ? 15.620 1.817 -34.436 1.00 89.44 135 LEU A O 1
ATOM 1089 N N . ASP A 1 136 ? 17.125 2.397 -32.870 1.00 90.75 136 ASP A N 1
ATOM 1090 C CA . ASP A 1 136 ? 17.656 1.051 -32.646 1.00 90.75 136 ASP A CA 1
ATOM 1091 C C . ASP A 1 136 ? 16.838 0.307 -31.576 1.00 90.75 136 ASP A C 1
ATOM 1093 O O . ASP A 1 136 ? 17.212 0.216 -30.403 1.00 90.75 136 ASP A O 1
ATOM 1097 N N . THR A 1 137 ? 15.661 -0.187 -31.974 1.00 90.06 137 THR A N 1
ATOM 1098 C CA . THR A 1 137 ? 14.729 -0.871 -31.063 1.00 90.06 137 THR A CA 1
ATOM 1099 C C . THR A 1 137 ? 15.287 -2.183 -30.520 1.00 90.06 137 THR A C 1
ATOM 1101 O O . THR A 1 137 ? 14.968 -2.558 -29.394 1.00 90.06 137 THR A O 1
ATOM 1104 N N . GLU A 1 138 ? 16.123 -2.882 -31.294 1.00 91.00 138 GLU A N 1
ATOM 1105 C CA . GLU A 1 138 ? 16.756 -4.131 -30.860 1.00 91.00 138 GLU A CA 1
ATOM 1106 C C . GLU A 1 138 ? 17.790 -3.868 -29.763 1.00 91.00 138 GLU A C 1
ATOM 1108 O O . GLU A 1 138 ? 17.751 -4.523 -28.719 1.00 91.00 138 GLU A O 1
ATOM 1113 N N . ALA A 1 139 ? 18.666 -2.872 -29.950 1.00 93.00 139 ALA A N 1
ATOM 1114 C CA . ALA A 1 139 ? 19.625 -2.480 -28.923 1.00 93.00 139 ALA A CA 1
ATOM 1115 C C . ALA A 1 139 ? 18.926 -1.960 -27.662 1.00 93.00 139 ALA A C 1
ATOM 1117 O O . ALA A 1 139 ? 19.344 -2.296 -26.555 1.00 93.00 139 ALA A O 1
ATOM 1118 N N . PHE A 1 140 ? 17.843 -1.192 -27.812 1.00 95.62 140 PHE A N 1
ATOM 1119 C CA . PHE A 1 140 ? 17.043 -0.717 -26.685 1.00 95.62 140 PHE A CA 1
ATOM 1120 C C . PHE A 1 140 ? 16.409 -1.874 -25.899 1.00 95.62 140 PHE A C 1
ATOM 1122 O O . PHE A 1 140 ? 16.562 -1.943 -24.679 1.00 95.62 140 PHE A O 1
ATOM 1129 N N . GLN A 1 141 ? 15.765 -2.823 -26.583 1.00 94.38 141 GLN A N 1
ATOM 1130 C CA . GLN A 1 141 ? 15.148 -3.984 -25.937 1.00 94.38 141 GLN A CA 1
ATOM 1131 C C . GLN A 1 141 ? 16.191 -4.860 -25.227 1.00 94.38 141 GLN A C 1
ATOM 1133 O O . GLN A 1 141 ? 15.974 -5.304 -24.098 1.00 94.38 141 GLN A O 1
ATOM 1138 N N . ALA A 1 142 ? 17.346 -5.079 -25.863 1.00 95.62 142 ALA A N 1
ATOM 1139 C CA . ALA A 1 142 ? 18.457 -5.817 -25.269 1.00 95.62 142 ALA A CA 1
ATOM 1140 C C . ALA A 1 142 ? 19.061 -5.087 -24.057 1.00 95.62 142 ALA A C 1
ATOM 1142 O O . ALA A 1 142 ? 19.434 -5.733 -23.080 1.00 95.62 142 ALA A O 1
ATOM 1143 N N . TYR A 1 143 ? 19.134 -3.753 -24.104 1.00 96.69 143 TYR A N 1
ATOM 1144 C CA . TYR A 1 143 ? 19.632 -2.923 -23.008 1.00 96.69 143 TYR A CA 1
ATOM 1145 C C . TYR A 1 143 ? 18.718 -2.973 -21.785 1.00 96.69 143 TYR A C 1
ATOM 1147 O O . TYR A 1 143 ? 19.199 -3.139 -20.665 1.00 96.69 143 TYR A O 1
ATOM 1155 N N . LEU A 1 144 ? 17.404 -2.847 -21.991 1.00 96.25 144 LEU A N 1
ATOM 1156 C CA . LEU A 1 144 ? 16.442 -2.937 -20.898 1.00 96.25 144 LEU A CA 1
ATOM 1157 C C . LEU A 1 144 ? 16.391 -4.339 -20.302 1.00 96.25 144 LEU A C 1
ATOM 1159 O O . LEU A 1 144 ? 16.223 -4.465 -19.092 1.00 96.25 144 LEU A O 1
ATOM 1163 N N . ASN A 1 145 ? 16.507 -5.379 -21.137 1.00 94.81 145 ASN A N 1
ATOM 1164 C CA . ASN A 1 145 ? 16.268 -6.768 -20.740 1.00 94.81 145 ASN A CA 1
ATOM 1165 C C . ASN A 1 145 ? 14.928 -6.925 -19.982 1.00 94.81 145 ASN A C 1
ATOM 1167 O O . ASN A 1 145 ? 14.834 -7.612 -18.966 1.00 94.81 145 ASN A O 1
ATOM 1171 N N . ALA A 1 146 ? 13.916 -6.196 -20.450 1.00 94.44 146 ALA A N 1
ATOM 1172 C CA . ALA A 1 146 ? 12.565 -6.100 -19.907 1.00 94.44 146 ALA A CA 1
ATOM 1173 C C . ALA A 1 146 ? 11.641 -5.544 -21.000 1.00 94.44 146 ALA A C 1
ATOM 1175 O O . ALA A 1 146 ? 12.121 -4.865 -21.910 1.00 94.44 146 ALA A O 1
ATOM 1176 N N . ASP A 1 147 ? 10.337 -5.813 -20.936 1.00 94.12 147 ASP A N 1
ATOM 1177 C CA . ASP A 1 147 ? 9.386 -5.190 -21.863 1.00 94.12 147 ASP A CA 1
ATOM 1178 C C . ASP A 1 147 ? 9.203 -3.705 -21.518 1.00 94.12 147 ASP A C 1
ATOM 1180 O O . ASP A 1 147 ? 8.815 -3.338 -20.406 1.00 94.12 147 ASP A O 1
ATOM 1184 N N . ALA A 1 148 ? 9.503 -2.840 -22.485 1.00 93.94 148 ALA A N 1
ATOM 1185 C CA . ALA A 1 148 ? 9.363 -1.400 -22.340 1.00 93.94 148 ALA A CA 1
ATOM 1186 C C . ALA A 1 148 ? 7.896 -0.974 -22.152 1.00 93.94 148 ALA A C 1
ATOM 1188 O O . ALA A 1 148 ? 7.643 0.018 -21.468 1.00 93.94 148 ALA A O 1
ATOM 1189 N N . ASN A 1 149 ? 6.941 -1.724 -22.719 1.00 91.94 149 ASN A N 1
ATOM 1190 C CA . ASN A 1 149 ? 5.516 -1.443 -22.541 1.00 91.94 149 ASN A CA 1
ATOM 1191 C C . ASN A 1 149 ? 5.069 -1.742 -21.110 1.00 91.94 149 ASN A C 1
ATOM 1193 O O . ASN A 1 149 ? 4.456 -0.876 -20.501 1.00 91.94 149 ASN A O 1
ATOM 1197 N N . SER A 1 150 ? 5.492 -2.867 -20.524 1.00 92.50 150 SER A N 1
ATOM 1198 C CA . SER A 1 150 ? 5.226 -3.148 -19.107 1.00 92.50 150 SER A CA 1
ATOM 1199 C C . SER A 1 150 ? 5.824 -2.095 -18.173 1.00 92.50 150 SER A C 1
ATOM 1201 O O . SER A 1 150 ? 5.223 -1.726 -17.172 1.00 92.50 150 SER A O 1
ATOM 1203 N N . LEU A 1 151 ? 6.991 -1.526 -18.496 1.00 95.00 151 LEU A N 1
ATOM 1204 C CA . LEU A 1 151 ? 7.548 -0.415 -17.709 1.00 95.00 151 LEU A CA 1
ATOM 1205 C C . LEU A 1 151 ? 6.701 0.864 -17.824 1.00 95.00 151 LEU A C 1
ATOM 1207 O O . LEU A 1 151 ? 6.582 1.606 -16.850 1.00 95.00 151 LEU A O 1
ATOM 1211 N N . MET A 1 152 ? 6.094 1.125 -18.983 1.00 92.88 152 MET A N 1
ATOM 1212 C CA . MET A 1 152 ? 5.138 2.221 -19.164 1.00 92.88 152 MET A CA 1
ATOM 1213 C C . MET A 1 152 ? 3.833 1.963 -18.413 1.00 92.88 152 MET A C 1
ATOM 1215 O O . MET A 1 152 ? 3.360 2.857 -17.710 1.00 92.88 152 MET A O 1
ATOM 1219 N N . ASP A 1 153 ? 3.285 0.756 -18.511 1.00 89.75 153 ASP A N 1
ATOM 1220 C CA . ASP A 1 153 ? 2.067 0.372 -17.811 1.00 89.75 153 ASP A CA 1
ATOM 1221 C C . ASP A 1 153 ? 2.273 0.499 -16.298 1.00 89.75 153 ASP A C 1
ATOM 1223 O O . ASP A 1 153 ? 1.536 1.242 -15.647 1.00 89.75 153 ASP A O 1
ATOM 1227 N N . VAL A 1 154 ? 3.370 -0.038 -15.752 1.00 91.81 154 VAL A N 1
ATOM 1228 C CA . VAL A 1 154 ? 3.775 0.198 -14.357 1.00 91.81 154 VAL A CA 1
ATOM 1229 C C . VAL A 1 154 ? 3.866 1.690 -14.037 1.00 91.81 154 VAL A C 1
ATOM 1231 O O . VAL A 1 154 ? 3.291 2.121 -13.037 1.00 91.81 154 VAL A O 1
ATOM 1234 N N . ALA A 1 155 ? 4.521 2.501 -14.878 1.00 91.62 155 ALA A N 1
ATOM 1235 C CA . ALA A 1 155 ? 4.657 3.943 -14.651 1.00 91.62 155 ALA A CA 1
ATOM 1236 C C . ALA A 1 155 ? 3.308 4.666 -14.532 1.00 91.62 155 ALA A C 1
ATOM 1238 O O . ALA A 1 155 ? 3.205 5.618 -13.758 1.00 91.62 155 ALA A O 1
ATOM 1239 N N . THR A 1 156 ? 2.279 4.239 -15.269 1.00 87.06 156 THR A N 1
ATOM 1240 C CA . THR A 1 156 ? 0.943 4.865 -15.233 1.00 87.06 156 THR A CA 1
ATOM 1241 C C . THR A 1 156 ? 0.221 4.652 -13.902 1.00 87.06 156 THR A C 1
ATOM 1243 O O . THR A 1 156 ? -0.602 5.478 -13.507 1.00 87.06 156 THR A O 1
ATOM 1246 N N . PHE A 1 157 ? 0.568 3.585 -13.177 1.00 85.94 157 PHE A N 1
ATOM 1247 C CA . PHE A 1 157 ? 0.002 3.265 -11.870 1.00 85.94 157 PHE A CA 1
ATOM 1248 C C . PHE A 1 157 ? 0.847 3.791 -10.702 1.00 85.94 157 PHE A C 1
ATOM 1250 O O . PHE A 1 157 ? 0.442 3.616 -9.559 1.00 85.94 157 PHE A O 1
ATOM 1257 N N . ILE A 1 158 ? 1.988 4.457 -10.924 1.00 85.94 158 ILE A N 1
ATOM 1258 C CA . ILE A 1 158 ? 2.776 5.039 -9.821 1.00 85.94 158 ILE A CA 1
ATOM 1259 C C . ILE A 1 158 ? 2.138 6.347 -9.336 1.00 85.94 158 ILE A C 1
ATOM 1261 O O . ILE A 1 158 ? 1.859 7.255 -10.121 1.00 85.94 158 ILE A O 1
ATOM 1265 N N . GLU A 1 159 ? 1.950 6.481 -8.020 1.00 81.12 159 GLU A N 1
ATOM 1266 C CA . GLU A 1 159 ? 1.445 7.715 -7.407 1.00 81.12 159 GLU A CA 1
ATOM 1267 C C . GLU A 1 159 ? 2.327 8.923 -7.778 1.00 81.12 159 GLU A C 1
ATOM 1269 O O . GLU A 1 159 ? 3.529 8.930 -7.518 1.00 81.12 159 GLU A O 1
ATOM 1274 N N . GLY A 1 160 ? 1.727 9.964 -8.368 1.00 77.38 160 GLY A N 1
ATOM 1275 C CA . GLY A 1 160 ? 2.441 11.180 -8.782 1.00 77.38 160 GLY A CA 1
ATOM 1276 C C . GLY A 1 160 ? 3.137 11.090 -10.144 1.00 77.38 160 GLY A C 1
ATOM 1277 O O . GLY A 1 160 ? 3.906 11.988 -10.485 1.00 77.38 160 GLY A O 1
ATOM 1278 N N . SER A 1 161 ? 2.875 10.030 -10.913 1.00 84.69 161 SER A N 1
ATOM 1279 C CA . SER A 1 161 ? 3.401 9.878 -12.269 1.00 84.69 161 SER A CA 1
ATOM 1280 C C . SER A 1 161 ? 2.960 11.009 -13.197 1.00 84.69 161 SER A C 1
ATOM 1282 O O . SER A 1 161 ? 1.846 11.524 -13.104 1.00 84.69 161 SER A O 1
ATOM 1284 N N . SER A 1 162 ? 3.849 11.372 -14.123 1.00 84.62 162 SER A N 1
ATOM 1285 C CA . SER A 1 162 ? 3.566 12.329 -15.200 1.00 84.62 162 SER A CA 1
ATOM 1286 C C . SER A 1 162 ? 2.817 11.697 -16.379 1.00 84.62 162 SER A C 1
ATOM 1288 O O . SER A 1 162 ? 2.423 12.406 -17.303 1.00 84.62 162 SER A O 1
ATOM 1290 N N . TYR A 1 163 ? 2.616 10.376 -16.366 1.00 73.88 163 TYR A N 1
ATOM 1291 C CA . TYR A 1 163 ? 1.598 9.739 -17.195 1.00 73.88 163 TYR A CA 1
ATOM 1292 C C . TYR A 1 163 ? 0.233 10.098 -16.614 1.00 73.88 163 TYR A C 1
ATOM 1294 O O . TYR A 1 163 ? -0.032 9.802 -15.450 1.00 73.88 163 TYR A O 1
ATOM 1302 N N . GLU A 1 164 ? -0.621 10.762 -17.399 1.00 54.69 164 GLU A N 1
ATOM 1303 C CA . GLU A 1 164 ? -1.986 11.065 -16.970 1.00 54.69 164 GLU A CA 1
ATOM 1304 C C . GLU A 1 164 ? -2.677 9.759 -16.569 1.00 54.69 164 GLU A C 1
ATOM 1306 O O . GLU A 1 164 ? -2.990 8.916 -17.413 1.00 54.69 164 GLU A O 1
ATOM 1311 N N . ALA A 1 165 ? -2.905 9.577 -15.267 1.00 48.12 165 ALA A N 1
ATOM 1312 C CA . ALA A 1 165 ? -3.739 8.498 -14.780 1.00 48.12 165 ALA A CA 1
ATOM 1313 C C . ALA A 1 165 ? -5.129 8.713 -15.381 1.00 48.12 165 ALA A C 1
ATOM 1315 O O . ALA A 1 165 ? -5.827 9.668 -15.036 1.00 48.12 165 ALA A O 1
ATOM 1316 N N . SER A 1 166 ? -5.512 7.860 -16.330 1.00 37.34 166 SER A N 1
ATOM 1317 C CA . SER A 1 166 ? -6.841 7.906 -16.928 1.00 37.34 166 SER A CA 1
ATOM 1318 C C . SER A 1 166 ? -7.921 7.899 -15.832 1.00 37.34 166 SER A C 1
ATOM 1320 O O . SER A 1 166 ? -8.144 6.899 -15.157 1.00 37.34 166 SER A O 1
ATOM 1322 N N . GLY A 1 167 ? -8.581 9.047 -15.656 1.00 35.03 167 GLY A N 1
ATOM 1323 C CA . GLY A 1 167 ? -9.853 9.198 -14.951 1.00 35.03 167 GLY A CA 1
ATOM 1324 C C . GLY A 1 167 ? -9.799 9.200 -13.420 1.00 35.03 167 GLY A C 1
ATOM 1325 O O . GLY A 1 167 ? -9.785 8.156 -12.767 1.00 35.03 167 GLY A O 1
ATOM 1326 N N . GLY A 1 168 ? -9.942 10.389 -12.836 1.00 37.06 168 GLY A N 1
ATOM 1327 C CA . GLY A 1 168 ? -10.228 10.542 -11.413 1.00 37.06 168 GLY A CA 1
ATOM 1328 C C . GLY A 1 168 ? -10.670 11.951 -11.050 1.00 37.06 168 GLY A C 1
ATOM 1329 O O . GLY A 1 168 ? -9.978 12.622 -10.293 1.00 37.06 168 GLY A O 1
ATOM 1330 N N . ASP A 1 169 ? -11.801 12.392 -11.606 1.00 33.78 169 ASP A N 1
ATOM 1331 C CA . ASP A 1 169 ? -12.498 13.608 -11.175 1.00 33.78 169 ASP A CA 1
ATOM 1332 C C . ASP A 1 169 ? -12.699 13.615 -9.647 1.00 33.78 169 ASP A C 1
ATOM 1334 O O . ASP A 1 169 ? -13.012 12.593 -9.022 1.00 33.78 169 ASP A O 1
ATOM 1338 N N . GLU A 1 170 ? -12.588 14.800 -9.046 1.00 36.75 170 GLU A N 1
ATOM 1339 C CA . GLU A 1 170 ? -12.739 15.058 -7.606 1.00 36.75 170 GLU A CA 1
ATOM 1340 C C . GLU A 1 170 ? -14.133 14.687 -7.034 1.00 36.75 170 GLU A C 1
ATOM 1342 O O . GLU A 1 170 ? -14.372 14.804 -5.831 1.00 36.75 170 GLU A O 1
ATOM 1347 N N . SER A 1 171 ? -15.055 14.178 -7.861 1.00 32.97 171 SER A N 1
ATOM 1348 C CA . SER A 1 171 ? -16.376 13.660 -7.476 1.00 32.97 171 SER A CA 1
ATOM 1349 C C . SER A 1 171 ? -16.373 12.219 -6.924 1.00 32.97 171 SER A C 1
ATOM 1351 O O . SER A 1 171 ? -17.414 11.724 -6.495 1.00 32.97 171 SER A O 1
ATOM 1353 N N . SER A 1 172 ? -15.213 11.556 -6.882 1.00 39.44 172 SER A N 1
ATOM 1354 C CA . SER A 1 172 ? -14.997 10.121 -6.592 1.00 39.44 172 SER A CA 1
ATOM 1355 C C . SER A 1 172 ? -15.376 9.607 -5.181 1.00 39.44 172 SER A C 1
ATOM 1357 O O . SER A 1 172 ? -15.149 8.434 -4.872 1.00 39.44 172 SER A O 1
ATOM 1359 N N . LEU A 1 173 ? -15.907 10.435 -4.278 1.00 40.44 173 LEU A N 1
ATOM 1360 C CA . LEU A 1 173 ? -16.005 10.079 -2.851 1.00 40.44 173 LEU A CA 1
ATOM 1361 C C . LEU A 1 173 ? -17.370 9.523 -2.406 1.00 40.44 173 LEU A C 1
ATOM 1363 O O . LEU A 1 173 ? -17.443 8.870 -1.368 1.00 40.44 173 LEU A O 1
ATOM 1367 N N . LEU A 1 174 ? -18.434 9.702 -3.198 1.00 36.09 174 LEU A N 1
ATOM 1368 C CA . LEU A 1 174 ? -19.667 8.902 -3.072 1.00 36.09 174 LEU A CA 1
ATOM 1369 C C . LEU A 1 174 ? -19.519 7.542 -3.783 1.00 36.09 174 LEU A C 1
ATOM 1371 O O . LEU A 1 174 ? -20.038 6.541 -3.290 1.00 36.09 174 LEU A O 1
ATOM 1375 N N . ASP A 1 175 ? -18.679 7.486 -4.825 1.00 39.03 175 ASP A N 1
ATOM 1376 C CA . ASP A 1 175 ? -18.221 6.245 -5.474 1.00 39.03 175 ASP A CA 1
ATOM 1377 C C . ASP A 1 175 ? -17.307 5.378 -4.585 1.00 39.03 175 ASP A C 1
ATOM 1379 O O . ASP A 1 175 ? -17.104 4.193 -4.845 1.00 39.03 175 ASP A O 1
ATOM 1383 N N . LEU A 1 176 ? -16.822 5.946 -3.476 1.00 39.78 176 LEU A N 1
ATOM 1384 C CA . LEU A 1 176 ? -16.033 5.301 -2.419 1.00 39.78 176 LEU A CA 1
ATOM 1385 C C . LEU A 1 176 ? -16.805 4.206 -1.664 1.00 39.78 176 LEU A C 1
ATOM 1387 O O . LEU A 1 176 ? -16.205 3.266 -1.145 1.00 39.78 176 LEU A O 1
ATOM 1391 N N . PHE A 1 177 ? -18.133 4.350 -1.585 1.00 38.44 177 PHE A N 1
ATOM 1392 C CA . PHE A 1 177 ? -19.039 3.447 -0.869 1.00 38.44 177 PHE A CA 1
ATOM 1393 C C . PHE A 1 177 ? -20.022 2.737 -1.810 1.00 38.44 177 PHE A C 1
ATOM 1395 O O . PHE A 1 177 ? -20.537 1.670 -1.463 1.00 38.44 177 PHE A O 1
ATOM 1402 N N . SER A 1 178 ? -20.254 3.260 -3.021 1.00 33.62 178 SER A N 1
ATOM 1403 C CA . SER A 1 178 ? -21.064 2.599 -4.049 1.00 33.62 178 SER A CA 1
ATOM 1404 C C . SER A 1 178 ? -20.247 1.625 -4.898 1.00 33.62 178 SER A C 1
ATOM 1406 O O . SER A 1 178 ? -20.135 1.771 -6.106 1.00 33.62 178 SER A O 1
ATOM 1408 N N . GLY A 1 179 ? -19.720 0.580 -4.257 1.00 35.25 179 GLY A N 1
ATOM 1409 C CA . GLY A 1 179 ? -19.569 -0.753 -4.855 1.00 35.25 179 GLY A CA 1
ATOM 1410 C C . GLY A 1 179 ? -18.829 -0.916 -6.193 1.00 35.25 179 GLY A C 1
ATOM 1411 O O . GLY A 1 179 ? -19.006 -1.970 -6.798 1.00 35.25 179 GLY A O 1
ATOM 1412 N N . ALA A 1 180 ? -18.023 0.040 -6.660 1.00 33.12 180 ALA A N 1
ATOM 1413 C CA . ALA A 1 180 ? -17.237 -0.100 -7.886 1.00 33.12 180 ALA A CA 1
ATOM 1414 C C . ALA A 1 180 ? -15.798 -0.546 -7.549 1.00 33.12 180 ALA A C 1
ATOM 1416 O O . ALA A 1 180 ? -15.016 0.252 -7.027 1.00 33.12 180 ALA A O 1
ATOM 1417 N N . PRO A 1 181 ? -15.419 -1.812 -7.807 1.00 42.62 181 PRO A N 1
ATOM 1418 C CA . PRO A 1 181 ? -14.054 -2.267 -7.617 1.00 42.62 181 PRO A CA 1
ATOM 1419 C C . PRO A 1 181 ? -13.238 -1.898 -8.853 1.00 42.62 181 PRO A C 1
ATOM 1421 O O . PRO A 1 181 ? -13.534 -2.372 -9.946 1.00 42.62 181 PRO A O 1
ATOM 1424 N N . GLN A 1 182 ? -12.201 -1.089 -8.679 1.00 52.59 182 GLN A N 1
ATOM 1425 C CA . GLN A 1 182 ? -11.036 -1.099 -9.563 1.00 52.59 182 GLN A CA 1
ATOM 1426 C C . GLN A 1 182 ? -9.833 -0.692 -8.699 1.00 52.59 182 GLN A C 1
ATOM 1428 O O . GLN A 1 182 ? -9.525 0.495 -8.594 1.00 52.59 182 GLN A O 1
ATOM 1433 N N . GLY A 1 183 ? -9.232 -1.653 -7.990 1.00 59.41 183 GLY A N 1
ATOM 1434 C CA . GLY A 1 183 ? -7.862 -1.516 -7.479 1.00 59.41 183 GLY A CA 1
ATOM 1435 C C . GLY A 1 183 ? -6.856 -1.589 -8.636 1.00 59.41 183 GLY A C 1
ATOM 1436 O O . GLY A 1 183 ? -7.260 -1.559 -9.799 1.00 59.41 183 GLY A O 1
ATOM 1437 N N . ALA A 1 184 ? -5.559 -1.687 -8.336 1.00 69.94 184 ALA A N 1
ATOM 1438 C CA . ALA A 1 184 ? -4.584 -2.081 -9.354 1.00 69.94 184 ALA A CA 1
ATOM 1439 C C . ALA A 1 184 ? -5.006 -3.435 -9.971 1.00 69.94 184 ALA A C 1
ATOM 1441 O O . ALA A 1 184 ? -5.391 -4.332 -9.216 1.00 69.94 184 ALA A O 1
ATOM 1442 N N . PRO A 1 185 ? -5.011 -3.574 -11.307 1.00 78.81 185 PRO A N 1
ATOM 1443 C CA . PRO A 1 185 ? -5.454 -4.802 -11.956 1.00 78.81 185 PRO A CA 1
ATOM 1444 C C . PRO A 1 185 ? -4.428 -5.927 -11.772 1.00 78.81 185 PRO A C 1
ATOM 1446 O O . PRO A 1 185 ? -3.233 -5.660 -11.705 1.00 78.81 185 PRO A O 1
ATOM 1449 N N . ASP A 1 186 ? -4.882 -7.184 -11.748 1.00 81.88 186 ASP A N 1
ATOM 1450 C CA . ASP A 1 186 ? -4.019 -8.337 -11.437 1.00 81.88 186 ASP A CA 1
ATOM 1451 C C . ASP A 1 186 ? -2.790 -8.445 -12.350 1.00 81.88 186 ASP A C 1
ATOM 1453 O O . ASP A 1 186 ? -1.691 -8.729 -11.878 1.00 81.88 186 ASP A O 1
ATOM 1457 N N . TRP A 1 187 ? -2.956 -8.122 -13.638 1.00 87.06 187 TRP A N 1
ATOM 1458 C CA . TRP A 1 187 ? -1.871 -8.150 -14.621 1.00 87.06 187 TRP A CA 1
ATOM 1459 C C . TRP A 1 187 ? -0.713 -7.208 -14.262 1.00 87.06 187 TRP A C 1
ATOM 1461 O O . TRP A 1 187 ? 0.425 -7.497 -14.610 1.00 87.06 187 TRP A O 1
ATOM 1471 N N . LEU A 1 188 ? -0.964 -6.124 -13.516 1.00 88.62 188 LEU A N 1
ATOM 1472 C CA . LEU A 1 188 ? 0.087 -5.204 -13.074 1.00 88.62 188 LEU A CA 1
ATOM 1473 C C . LEU A 1 188 ? 1.063 -5.897 -12.114 1.00 88.62 188 LEU A C 1
ATOM 1475 O O . LEU A 1 188 ? 2.255 -5.601 -12.100 1.00 88.62 188 LEU A O 1
ATOM 1479 N N . PHE A 1 189 ? 0.569 -6.826 -11.293 1.00 89.88 189 PHE A N 1
ATOM 1480 C CA . PHE A 1 189 ? 1.412 -7.588 -10.375 1.00 89.88 189 PHE A CA 1
ATOM 1481 C C . PHE A 1 189 ? 2.252 -8.626 -11.123 1.00 89.88 189 PHE A C 1
ATOM 1483 O O . PHE A 1 189 ? 3.428 -8.782 -10.798 1.00 89.88 189 PHE A O 1
ATOM 1490 N N . ASP A 1 190 ? 1.693 -9.246 -12.167 1.00 91.12 190 ASP A N 1
ATOM 1491 C CA . ASP A 1 190 ? 2.444 -10.137 -13.058 1.00 91.12 190 ASP A CA 1
ATOM 1492 C C . ASP A 1 190 ? 3.582 -9.385 -13.772 1.00 91.12 190 ASP A C 1
ATOM 1494 O O . ASP A 1 190 ? 4.685 -9.915 -13.926 1.00 91.12 190 ASP A O 1
ATOM 1498 N N . GLU A 1 191 ? 3.358 -8.123 -14.157 1.00 93.00 191 GLU A N 1
ATOM 1499 C CA . GLU A 1 191 ? 4.408 -7.273 -14.724 1.00 93.00 191 GLU A CA 1
ATOM 1500 C C . GLU A 1 191 ? 5.528 -6.993 -13.723 1.00 93.00 191 GLU A C 1
ATOM 1502 O O . GLU A 1 191 ? 6.702 -7.123 -14.077 1.00 93.00 191 GLU A O 1
ATOM 1507 N N . LEU A 1 192 ? 5.202 -6.676 -12.466 1.00 93.81 192 LEU A N 1
ATOM 1508 C CA . LEU A 1 192 ? 6.215 -6.498 -11.421 1.00 93.81 192 LEU A CA 1
ATOM 1509 C C . LEU A 1 192 ? 7.048 -7.769 -11.215 1.00 93.81 192 LEU A C 1
ATOM 1511 O O . LEU A 1 192 ? 8.279 -7.685 -11.171 1.00 93.81 192 LEU A O 1
ATOM 1515 N N . ASP A 1 193 ? 6.403 -8.936 -11.172 1.00 94.19 193 ASP A N 1
ATOM 1516 C CA . ASP A 1 193 ? 7.100 -10.217 -11.043 1.00 94.19 193 ASP A CA 1
ATOM 1517 C C . ASP A 1 193 ? 7.998 -10.489 -12.266 1.00 94.19 193 ASP A C 1
ATOM 1519 O O . ASP A 1 193 ? 9.137 -10.941 -12.112 1.00 94.19 193 ASP A O 1
ATOM 1523 N N . SER A 1 194 ? 7.552 -10.131 -13.479 1.00 92.44 194 SER A N 1
ATOM 1524 C CA . SER A 1 194 ? 8.361 -10.234 -14.706 1.00 92.44 194 SER A CA 1
ATOM 1525 C C . SER A 1 194 ? 9.599 -9.324 -14.697 1.00 92.44 194 SER A C 1
ATOM 1527 O O . SER A 1 194 ? 10.632 -9.667 -15.276 1.00 92.44 194 SER A O 1
ATOM 1529 N N . LEU A 1 195 ? 9.522 -8.197 -13.983 1.00 93.38 195 LEU A N 1
ATOM 1530 C CA . LEU A 1 195 ? 10.623 -7.259 -13.751 1.00 93.38 195 LEU A CA 1
ATOM 1531 C C . LEU A 1 195 ? 11.539 -7.686 -12.590 1.00 93.38 195 LEU A C 1
ATOM 1533 O O . LEU A 1 195 ? 12.501 -6.982 -12.274 1.00 93.38 195 LEU A O 1
ATOM 1537 N N . GLY A 1 196 ? 11.266 -8.832 -11.957 1.00 92.12 196 GLY A N 1
ATOM 1538 C CA . GLY A 1 196 ? 12.033 -9.363 -10.830 1.00 92.12 196 GLY A CA 1
ATOM 1539 C C . GLY A 1 196 ? 11.714 -8.698 -9.489 1.00 92.12 196 GLY A C 1
ATOM 1540 O O . GLY A 1 196 ? 12.505 -8.805 -8.549 1.00 92.12 196 GLY A O 1
ATOM 1541 N N . VAL A 1 197 ? 10.581 -7.999 -9.390 1.00 95.00 197 VAL A N 1
ATOM 1542 C CA . VAL A 1 197 ? 10.091 -7.379 -8.157 1.00 95.00 197 VAL A CA 1
ATOM 1543 C C . VAL A 1 197 ? 9.025 -8.272 -7.542 1.00 95.00 197 VAL A C 1
ATOM 1545 O O . VAL A 1 197 ? 8.034 -8.565 -8.190 1.00 95.00 197 VAL A O 1
ATOM 1548 N N . ASP A 1 198 ? 9.195 -8.644 -6.272 1.00 92.62 198 ASP A N 1
ATOM 1549 C CA . ASP A 1 198 ? 8.189 -9.406 -5.521 1.00 92.62 198 ASP A CA 1
ATOM 1550 C C . ASP A 1 198 ? 6.874 -8.614 -5.407 1.00 92.62 198 ASP A C 1
ATOM 1552 O O . ASP A 1 198 ? 6.738 -7.697 -4.582 1.00 92.62 198 ASP A O 1
ATOM 1556 N N . SER A 1 199 ? 5.901 -8.970 -6.249 1.00 90.75 199 SER A N 1
ATOM 1557 C CA . SER A 1 199 ? 4.627 -8.264 -6.372 1.00 90.75 199 SER A CA 1
ATOM 1558 C C . SER A 1 199 ? 3.767 -8.360 -5.110 1.00 90.75 199 SER A C 1
ATOM 1560 O O . SER A 1 199 ? 2.970 -7.456 -4.833 1.00 90.75 199 SER A O 1
ATOM 1562 N N . THR A 1 200 ? 3.981 -9.375 -4.258 1.00 89.75 200 THR A N 1
ATOM 1563 C CA . THR A 1 200 ? 3.247 -9.555 -2.990 1.00 89.75 200 THR A CA 1
ATOM 1564 C C . THR A 1 200 ? 3.431 -8.371 -2.039 1.00 89.75 200 THR A C 1
ATOM 1566 O O . THR A 1 200 ? 2.572 -8.074 -1.197 1.00 89.75 200 THR A O 1
ATOM 1569 N N . LYS A 1 201 ? 4.523 -7.614 -2.206 1.00 89.94 201 LYS A N 1
ATOM 1570 C CA . LYS A 1 201 ? 4.768 -6.359 -1.494 1.00 89.94 201 LYS A CA 1
ATOM 1571 C C . LYS A 1 201 ? 3.724 -5.284 -1.807 1.00 89.94 201 LYS A C 1
ATOM 1573 O O . LYS A 1 201 ? 3.445 -4.471 -0.925 1.00 89.94 201 LYS A O 1
ATOM 1578 N N . TYR A 1 202 ? 3.119 -5.318 -2.989 1.00 88.00 202 TYR A N 1
ATOM 1579 C CA . TYR A 1 202 ? 2.192 -4.301 -3.492 1.00 88.00 202 TYR A CA 1
ATOM 1580 C C . TYR A 1 202 ? 0.756 -4.801 -3.655 1.00 88.00 202 TYR A C 1
ATOM 1582 O O . TYR A 1 202 ? -0.159 -3.980 -3.713 1.00 88.00 202 TYR A O 1
ATOM 1590 N N . LYS A 1 203 ? 0.542 -6.123 -3.683 1.00 88.81 203 LYS A N 1
ATOM 1591 C CA . LYS A 1 203 ? -0.803 -6.706 -3.708 1.00 88.81 203 LYS A CA 1
ATOM 1592 C C . LYS A 1 203 ? -1.643 -6.244 -2.509 1.00 88.81 203 LYS A C 1
ATOM 1594 O O . LYS A 1 203 ? -1.094 -6.048 -1.416 1.00 88.81 203 LYS A O 1
ATOM 1599 N N . PRO A 1 204 ? -2.969 -6.092 -2.668 1.00 88.38 204 PRO A N 1
ATOM 1600 C CA . PRO A 1 204 ? -3.879 -5.910 -1.547 1.00 88.38 204 PRO A CA 1
ATOM 1601 C C . PRO A 1 204 ? -3.659 -6.978 -0.472 1.00 88.38 204 PRO A C 1
ATOM 1603 O O . PRO A 1 204 ? -3.400 -8.144 -0.761 1.00 88.38 204 PRO A O 1
ATOM 1606 N N . LYS A 1 205 ? -3.743 -6.576 0.792 1.00 91.25 205 LYS A N 1
ATOM 1607 C CA . LYS A 1 205 ? -3.599 -7.474 1.934 1.00 91.25 205 LYS A CA 1
ATOM 1608 C C . LYS A 1 205 ? -4.433 -7.021 3.119 1.00 91.25 205 LYS A C 1
ATOM 1610 O O . LYS A 1 205 ? -4.738 -5.836 3.289 1.00 91.25 205 LYS A O 1
ATOM 1615 N N . VAL A 1 206 ? -4.784 -7.982 3.962 1.00 94.12 206 VAL A N 1
ATOM 1616 C CA . VAL A 1 206 ? -5.513 -7.762 5.206 1.00 94.12 206 VAL A CA 1
ATOM 1617 C C . VAL A 1 206 ? -4.673 -8.225 6.383 1.00 94.12 206 VAL A C 1
ATOM 1619 O O . VAL A 1 206 ? -4.335 -9.398 6.520 1.00 94.12 206 VAL A O 1
ATOM 1622 N N . TYR A 1 207 ? -4.396 -7.286 7.278 1.00 95.88 207 TYR A N 1
ATOM 1623 C CA . TYR A 1 207 ? -3.790 -7.546 8.572 1.00 95.88 207 TYR A CA 1
ATOM 1624 C C . TYR A 1 207 ? -4.882 -7.902 9.572 1.00 95.88 207 TYR A C 1
ATOM 1626 O O . TYR A 1 207 ? -5.803 -7.113 9.797 1.00 95.88 207 TYR A O 1
ATOM 1634 N N . LYS A 1 208 ? -4.766 -9.066 10.209 1.00 97.75 208 LYS A N 1
ATOM 1635 C CA . LYS A 1 208 ? -5.538 -9.413 11.403 1.00 97.75 208 LYS A CA 1
ATOM 1636 C C . LYS A 1 208 ? -4.777 -8.920 12.623 1.00 97.75 208 LYS A C 1
ATOM 1638 O O . LYS A 1 208 ? -3.598 -9.230 12.785 1.00 97.75 208 LYS A O 1
ATOM 1643 N N . VAL A 1 209 ? -5.451 -8.185 13.498 1.00 97.19 209 VAL A N 1
ATOM 1644 C CA . VAL A 1 209 ? -4.815 -7.538 14.646 1.00 97.19 209 VAL A CA 1
ATOM 1645 C C . VAL A 1 209 ? -5.563 -7.821 15.940 1.00 97.19 209 VAL A C 1
ATOM 1647 O O . VAL A 1 209 ? -6.774 -8.026 15.931 1.00 97.19 209 VAL A O 1
ATOM 1650 N N . SER A 1 210 ? -4.841 -7.806 17.056 1.00 97.00 210 SER A N 1
ATOM 1651 C CA . SER A 1 210 ? -5.408 -7.645 18.393 1.00 97.00 210 SER A CA 1
ATOM 1652 C C . SER A 1 210 ? -5.214 -6.198 18.812 1.00 97.00 210 SER A C 1
ATOM 1654 O O . SER A 1 210 ? -4.075 -5.741 18.899 1.00 97.00 210 SER A O 1
ATOM 1656 N N . ALA A 1 211 ? -6.303 -5.498 19.095 1.00 96.19 211 ALA A N 1
ATOM 1657 C CA . ALA A 1 211 ? -6.270 -4.094 19.464 1.00 96.19 211 ALA A CA 1
ATOM 1658 C C . ALA A 1 211 ? -6.919 -3.855 20.829 1.00 96.19 211 ALA A C 1
ATOM 1660 O O . ALA A 1 211 ? -7.913 -4.501 21.155 1.00 96.19 211 ALA A O 1
ATOM 1661 N N . GLN A 1 212 ? -6.371 -2.933 21.621 1.00 95.50 212 GLN A N 1
ATOM 1662 C CA . GLN A 1 212 ? -6.867 -2.627 22.965 1.00 95.50 212 GLN A CA 1
ATOM 1663 C C . GLN A 1 212 ? -6.782 -1.127 23.255 1.00 95.50 212 GLN A C 1
ATOM 1665 O O . GLN A 1 212 ? -5.739 -0.520 23.049 1.00 95.50 212 GLN A O 1
ATOM 1670 N N . ALA A 1 213 ? -7.845 -0.539 23.796 1.00 94.81 213 ALA A N 1
ATOM 1671 C CA . ALA A 1 213 ? -7.891 0.876 24.153 1.00 94.81 213 ALA A CA 1
ATOM 1672 C C . ALA A 1 213 ? -8.637 1.069 25.474 1.00 94.81 213 ALA A C 1
ATOM 1674 O O . ALA A 1 213 ? -9.610 0.375 25.727 1.00 94.81 213 ALA A O 1
ATOM 1675 N N . SER A 1 214 ? -8.172 1.975 26.329 1.00 93.19 214 SER A N 1
ATOM 1676 C CA . SER A 1 214 ? -8.705 2.162 27.687 1.00 93.19 214 SER A CA 1
ATOM 1677 C C . SER A 1 214 ? -9.780 3.244 27.771 1.00 93.19 214 SER A C 1
ATOM 1679 O O . SER A 1 214 ? -10.597 3.227 28.688 1.00 93.19 214 SER A O 1
ATOM 1681 N N . HIS A 1 215 ? -9.774 4.205 26.847 1.00 94.94 215 HIS A N 1
ATOM 1682 C CA . HIS A 1 215 ? -10.671 5.351 26.837 1.00 94.94 215 HIS A CA 1
ATOM 1683 C C . HIS A 1 215 ? -11.283 5.526 25.446 1.00 94.94 215 HIS A C 1
ATOM 1685 O O . HIS A 1 215 ? -10.831 6.322 24.618 1.00 94.94 215 HIS A O 1
ATOM 1691 N N . VAL A 1 216 ? -12.345 4.757 25.207 1.00 95.19 216 VAL A N 1
ATOM 1692 C CA . VAL A 1 216 ? -12.983 4.645 23.896 1.00 95.19 216 VAL A CA 1
ATOM 1693 C C . VAL A 1 216 ? -14.212 5.544 23.806 1.00 95.19 216 VAL A C 1
ATOM 1695 O O . VAL A 1 216 ? -15.157 5.399 24.581 1.00 95.19 216 VAL A O 1
ATOM 1698 N N . LEU A 1 217 ? -14.233 6.437 22.817 1.00 94.44 217 LEU A N 1
ATOM 1699 C CA . LEU A 1 217 ? -15.440 7.170 22.437 1.00 94.44 217 LEU A CA 1
ATOM 1700 C C . LEU A 1 217 ? -16.309 6.300 21.522 1.00 94.44 217 LEU A C 1
ATOM 1702 O O . LEU A 1 217 ? -15.837 5.842 20.489 1.00 94.44 217 LEU A O 1
ATOM 1706 N N . VAL A 1 218 ? -17.592 6.121 21.828 1.00 94.31 218 VAL A N 1
ATOM 1707 C CA . VAL A 1 218 ? -18.563 5.576 20.862 1.00 94.31 218 VAL A CA 1
ATOM 1708 C C . VAL A 1 218 ? -19.425 6.724 20.373 1.00 94.31 218 VAL A C 1
ATOM 1710 O O . VAL A 1 218 ? -20.094 7.366 21.178 1.00 94.31 218 VAL A O 1
ATOM 1713 N N . THR A 1 219 ? -19.421 6.988 19.068 1.00 90.31 219 THR A N 1
ATOM 1714 C CA . THR A 1 219 ? -20.195 8.100 18.509 1.00 90.31 219 THR A CA 1
ATOM 1715 C C . THR A 1 219 ? -20.707 7.796 17.104 1.00 90.31 219 THR A C 1
ATOM 1717 O O . THR A 1 219 ? -20.143 6.988 16.364 1.00 90.31 219 THR A O 1
ATOM 1720 N N . ALA A 1 220 ? -21.816 8.432 16.743 1.00 88.56 220 ALA A N 1
ATOM 1721 C CA . ALA A 1 220 ? -22.313 8.509 15.372 1.00 88.56 220 ALA A CA 1
ATOM 1722 C C . ALA A 1 220 ? -22.011 9.880 14.734 1.00 88.56 220 ALA A C 1
ATOM 1724 O O . ALA A 1 220 ? -22.277 10.078 13.550 1.00 88.56 220 ALA A O 1
ATOM 1725 N N . ASP A 1 221 ? -21.448 10.817 15.505 1.00 88.12 221 ASP A N 1
ATOM 1726 C CA . ASP A 1 221 ? -21.125 12.176 15.086 1.00 88.12 221 ASP A CA 1
ATOM 1727 C C . ASP A 1 221 ? -19.675 12.253 14.570 1.00 88.12 221 ASP A C 1
ATOM 1729 O O . ASP A 1 221 ? -18.713 11.896 15.257 1.00 88.12 221 ASP A O 1
ATOM 1733 N N . LYS A 1 222 ? -19.510 12.722 13.328 1.00 85.12 222 LYS A N 1
ATOM 1734 C CA . LYS A 1 222 ? -18.197 12.850 12.675 1.00 85.12 222 LYS A CA 1
ATOM 1735 C C . LYS A 1 222 ? -17.294 13.879 13.353 1.00 85.12 222 LYS A C 1
ATOM 1737 O O . LYS A 1 222 ? -16.089 13.666 13.439 1.00 85.12 222 LYS A O 1
ATOM 1742 N N . GLU A 1 223 ? -17.847 14.994 13.817 1.00 86.88 223 GLU A N 1
ATOM 1743 C CA . GLU A 1 223 ? -17.083 16.064 14.462 1.00 86.88 223 GLU A CA 1
ATOM 1744 C C . GLU A 1 223 ? -16.657 15.676 15.884 1.00 86.88 223 GLU A C 1
ATOM 1746 O O . GLU A 1 223 ? -15.615 16.123 16.372 1.00 86.88 223 GLU A O 1
ATOM 1751 N N . GLU A 1 224 ? -17.414 14.808 16.557 1.00 89.31 224 GLU A N 1
ATOM 1752 C CA . GLU A 1 224 ? -16.945 14.153 17.780 1.00 89.31 224 GLU A CA 1
ATOM 1753 C C . GLU A 1 224 ? -15.813 13.162 17.499 1.00 89.31 224 GLU A C 1
ATOM 1755 O O . GLU A 1 224 ? -14.780 13.235 18.167 1.00 89.31 224 GLU A O 1
ATOM 1760 N N . ALA A 1 225 ? -15.952 12.304 16.480 1.00 87.38 225 ALA A N 1
ATOM 1761 C CA . ALA A 1 225 ? -14.903 11.359 16.086 1.00 87.38 225 ALA A CA 1
ATOM 1762 C C . ALA A 1 225 ? -13.584 12.081 15.746 1.00 87.38 225 ALA A C 1
ATOM 1764 O O . ALA A 1 225 ? -12.543 11.762 16.321 1.00 87.38 225 ALA A O 1
ATOM 1765 N N . LYS A 1 226 ? -13.642 13.147 14.930 1.00 85.62 226 LYS A N 1
ATOM 1766 C CA . LYS A 1 226 ? -12.482 13.999 14.589 1.00 85.62 226 LYS A CA 1
ATOM 1767 C C . LYS A 1 226 ? -11.768 14.564 15.808 1.00 85.62 226 LYS A C 1
ATOM 1769 O O . LYS A 1 226 ? -10.546 14.701 15.812 1.00 85.62 226 LYS A O 1
ATOM 1774 N N . ARG A 1 227 ? -12.526 14.932 16.842 1.00 89.62 227 ARG A N 1
ATOM 1775 C CA . ARG A 1 227 ? -11.977 15.544 18.053 1.00 89.62 227 ARG A CA 1
ATOM 1776 C C . ARG A 1 227 ? -11.603 14.522 19.117 1.00 89.62 227 ARG A C 1
ATOM 1778 O O . ARG A 1 227 ? -10.935 14.920 20.068 1.00 89.62 227 ARG A O 1
ATOM 1785 N N . ALA A 1 228 ? -11.939 13.241 18.965 1.00 90.81 228 ALA A N 1
ATOM 1786 C CA . ALA A 1 228 ? -11.740 12.213 19.986 1.00 90.81 228 ALA A CA 1
ATOM 1787 C C . ALA A 1 228 ? -10.318 12.241 20.576 1.00 90.81 228 ALA A C 1
ATOM 1789 O O . ALA A 1 228 ? -10.134 12.404 21.782 1.00 90.81 228 ALA A O 1
ATOM 1790 N N . PHE A 1 229 ? -9.291 12.217 19.725 1.00 89.94 229 PHE A N 1
ATOM 1791 C CA . PHE A 1 229 ? -7.899 12.213 20.186 1.00 89.94 229 PHE A CA 1
ATOM 1792 C C . PHE A 1 229 ? -7.466 13.531 20.845 1.00 89.94 229 PHE A C 1
ATOM 1794 O O . PHE A 1 229 ? -6.681 13.513 21.796 1.00 89.94 229 PHE A O 1
ATOM 1801 N N . SER A 1 230 ? -7.997 14.673 20.394 1.00 88.94 230 SER A N 1
ATOM 1802 C CA . SER A 1 230 ? -7.777 15.971 21.057 1.00 88.94 230 SER A CA 1
ATOM 1803 C C . SER A 1 230 ? -8.498 16.089 22.404 1.00 88.94 230 SER A C 1
ATOM 1805 O O . SER A 1 230 ? -8.034 16.809 23.283 1.00 88.94 230 SER A O 1
ATOM 1807 N N . LEU A 1 231 ? -9.596 15.349 22.582 1.00 91.38 231 LEU A N 1
ATOM 1808 C CA . LEU A 1 231 ? -10.390 15.291 23.810 1.00 91.38 231 LEU A CA 1
ATOM 1809 C C . LEU A 1 231 ? -9.854 14.260 24.819 1.00 91.38 231 LEU A C 1
ATOM 1811 O O . LEU A 1 231 ? -10.430 14.097 25.891 1.00 91.38 231 LEU A O 1
ATOM 1815 N N . GLY A 1 232 ? -8.741 13.591 24.505 1.00 91.50 232 GLY A N 1
ATOM 1816 C CA . GLY A 1 232 ? -8.071 12.659 25.414 1.00 91.50 232 GLY A CA 1
ATOM 1817 C C . GLY A 1 232 ? -8.570 11.215 25.342 1.00 91.50 232 GLY A C 1
ATOM 1818 O O . GLY A 1 232 ? -8.210 10.417 26.207 1.00 91.50 232 GLY A O 1
ATOM 1819 N N . TYR A 1 233 ? -9.369 10.862 24.334 1.00 94.25 233 TYR A N 1
ATOM 1820 C CA . TYR A 1 233 ? -9.639 9.461 24.005 1.00 94.25 233 TYR A CA 1
ATOM 1821 C C . TYR A 1 233 ? -8.411 8.839 23.322 1.00 94.25 233 TYR A C 1
ATOM 1823 O O . TYR A 1 233 ? -7.655 9.531 22.630 1.00 94.25 233 TYR A O 1
ATOM 1831 N N . ASP A 1 234 ? -8.197 7.539 23.516 1.00 92.38 234 ASP A N 1
ATOM 1832 C CA . ASP A 1 234 ? -7.148 6.765 22.835 1.00 92.38 234 ASP A CA 1
ATOM 1833 C C . ASP A 1 234 ? -7.695 5.966 21.642 1.00 92.38 234 ASP A C 1
ATOM 1835 O O . ASP A 1 234 ? -6.947 5.648 20.714 1.00 92.38 234 ASP A O 1
ATOM 1839 N N . ALA A 1 235 ? -9.012 5.743 21.602 1.00 94.00 235 ALA A N 1
ATOM 1840 C CA . ALA A 1 235 ? -9.720 5.192 20.455 1.00 94.00 235 ALA A CA 1
ATOM 1841 C C . ALA A 1 235 ? -11.129 5.778 20.292 1.00 94.00 235 ALA A C 1
ATOM 1843 O O . ALA A 1 235 ? -11.711 6.334 21.227 1.00 94.00 235 ALA A O 1
ATOM 1844 N N . PHE A 1 236 ? -11.714 5.589 19.111 1.00 92.50 236 PHE A N 1
ATOM 1845 C CA . PHE A 1 236 ? -13.151 5.745 18.915 1.00 92.50 236 PHE A CA 1
ATOM 1846 C C . PHE A 1 236 ? -13.750 4.596 18.102 1.00 92.50 236 PHE A C 1
ATOM 1848 O O . PHE A 1 236 ? -13.075 3.987 17.274 1.00 92.50 236 PHE A O 1
ATOM 1855 N N . VAL A 1 237 ? -15.035 4.327 18.329 1.00 92.56 237 VAL A N 1
ATOM 1856 C CA . VAL A 1 237 ? -15.887 3.483 17.491 1.00 92.56 237 VAL A CA 1
ATOM 1857 C C . VAL A 1 237 ? -16.935 4.368 16.830 1.00 92.56 237 VAL A C 1
ATOM 1859 O O . VAL A 1 237 ? -17.812 4.922 17.499 1.00 92.56 237 VAL A O 1
ATOM 1862 N N . PHE A 1 238 ? -16.841 4.495 15.512 1.00 89.31 238 PHE A N 1
ATOM 1863 C CA . PHE A 1 238 ? -17.778 5.256 14.704 1.00 89.31 238 PHE A CA 1
ATOM 1864 C C . PHE A 1 238 ? -18.938 4.369 14.240 1.00 89.31 238 PHE A C 1
ATOM 1866 O O . PHE A 1 238 ? -18.736 3.278 13.703 1.00 89.31 238 PHE A O 1
ATOM 1873 N N . THR A 1 239 ? -20.162 4.849 14.459 1.00 88.38 239 THR A N 1
ATOM 1874 C CA . THR A 1 239 ? -21.424 4.120 14.214 1.00 88.38 239 THR A CA 1
ATOM 1875 C C . THR A 1 239 ? -22.423 4.910 13.356 1.00 88.38 239 THR A C 1
ATOM 1877 O O . THR A 1 239 ? -23.607 4.578 13.319 1.00 88.38 239 THR A O 1
ATOM 1880 N N . GLY A 1 240 ? -21.961 5.975 12.689 1.00 80.50 240 GLY A N 1
ATOM 1881 C CA . GLY A 1 240 ? -22.797 6.877 11.891 1.00 80.50 240 GLY A CA 1
ATOM 1882 C C . GLY A 1 240 ? -23.303 6.280 10.572 1.00 80.50 240 GLY A C 1
ATOM 1883 O O . GLY A 1 240 ? -23.269 5.073 10.350 1.00 80.50 240 GLY A O 1
ATOM 1884 N N . GLU A 1 241 ? -23.807 7.133 9.679 1.00 73.12 241 GLU A N 1
ATOM 1885 C CA . GLU A 1 241 ? -24.435 6.683 8.424 1.00 73.12 241 GLU A CA 1
ATOM 1886 C C . GLU A 1 241 ? -23.424 6.342 7.312 1.00 73.12 241 GLU A C 1
ATOM 1888 O O . GLU A 1 241 ? -23.748 5.584 6.400 1.00 73.12 241 GLU A O 1
ATOM 1893 N N . ASP A 1 242 ? -22.183 6.822 7.413 1.00 69.94 242 ASP A N 1
ATOM 1894 C CA . ASP A 1 242 ? -21.126 6.670 6.400 1.00 69.94 242 ASP A CA 1
ATOM 1895 C C . ASP A 1 242 ? -20.259 5.415 6.594 1.00 69.94 242 ASP A C 1
ATOM 1897 O O . ASP A 1 242 ? -19.032 5.461 6.513 1.00 69.94 242 ASP A O 1
ATOM 1901 N N . LEU A 1 243 ? -20.892 4.285 6.899 1.00 74.50 243 LEU A N 1
ATOM 1902 C CA . LEU A 1 243 ? -20.205 3.015 7.126 1.00 74.50 243 LEU A CA 1
ATOM 1903 C C . LEU A 1 243 ? -20.243 2.128 5.882 1.00 74.50 243 LEU A C 1
ATOM 1905 O O . LEU A 1 243 ? -21.282 1.984 5.232 1.00 74.50 243 LEU A O 1
ATOM 1909 N N . VAL A 1 244 ? -19.149 1.413 5.613 1.00 70.88 244 VAL A N 1
ATOM 1910 C CA . VAL A 1 244 ? -19.140 0.363 4.585 1.00 70.88 244 VAL A CA 1
ATOM 1911 C C . VAL A 1 244 ? -19.998 -0.814 5.063 1.00 70.88 244 VAL A C 1
ATOM 1913 O O . VAL A 1 244 ? -19.711 -1.442 6.080 1.00 70.88 244 VAL A O 1
ATOM 1916 N N . ASP A 1 245 ? -21.072 -1.118 4.329 1.00 78.88 245 ASP A N 1
ATOM 1917 C CA . ASP A 1 245 ? -22.075 -2.149 4.654 1.00 78.88 245 ASP A CA 1
ATOM 1918 C C . ASP A 1 245 ? -22.686 -2.026 6.073 1.00 78.88 245 ASP A C 1
ATOM 1920 O O . ASP A 1 245 ? -23.158 -3.018 6.634 1.00 78.88 245 ASP A O 1
ATOM 1924 N N . GLY A 1 246 ? -22.694 -0.827 6.670 1.00 80.50 246 GLY A N 1
ATOM 1925 C CA . GLY A 1 246 ? -23.216 -0.622 8.028 1.00 80.50 246 GLY A CA 1
ATOM 1926 C C . GLY A 1 246 ? -22.356 -1.242 9.138 1.00 80.50 246 GLY A C 1
ATOM 1927 O O . GLY A 1 246 ? -22.865 -1.482 10.234 1.00 80.50 246 GLY A O 1
ATOM 1928 N N . VAL A 1 247 ? -21.083 -1.544 8.859 1.00 85.06 247 VAL A N 1
ATOM 1929 C CA . VAL A 1 247 ? -20.135 -2.094 9.837 1.00 85.06 247 VAL A CA 1
ATOM 1930 C C . VAL A 1 247 ? -19.404 -0.952 10.550 1.00 85.06 247 VAL A C 1
ATOM 1932 O O . VAL A 1 247 ? -18.818 -0.125 9.856 1.00 85.06 247 VAL A O 1
ATOM 1935 N N . PRO A 1 248 ? -19.391 -0.907 11.897 1.00 88.75 248 PRO A N 1
ATOM 1936 C CA . PRO A 1 248 ? -18.672 0.112 12.651 1.00 88.75 248 PRO A CA 1
ATOM 1937 C C . PRO A 1 248 ? -17.189 0.175 12.298 1.00 88.75 248 PRO A C 1
ATOM 1939 O O . PRO A 1 248 ? -16.548 -0.848 12.039 1.00 88.75 248 PRO A O 1
ATOM 1942 N N . GLU A 1 249 ? -16.640 1.380 12.349 1.00 88.50 249 GLU A N 1
ATOM 1943 C CA . GLU A 1 249 ? -15.217 1.629 12.151 1.00 88.50 249 GLU A CA 1
ATOM 1944 C C . GLU A 1 249 ? -14.559 1.930 13.496 1.00 88.50 249 GLU A C 1
ATOM 1946 O O . GLU A 1 249 ? -15.111 2.662 14.316 1.00 88.50 249 GLU A O 1
ATOM 1951 N N . VAL A 1 250 ? -13.389 1.349 13.739 1.00 92.00 250 VAL A N 1
ATOM 1952 C CA . VAL A 1 250 ? -12.603 1.570 14.953 1.00 92.00 250 VAL A CA 1
ATOM 1953 C C . VAL A 1 250 ? -11.351 2.338 14.567 1.00 92.00 250 VAL A C 1
ATOM 1955 O O . VAL A 1 250 ? -10.624 1.905 13.679 1.00 92.00 250 VAL A O 1
ATOM 1958 N N . ALA A 1 251 ? -11.064 3.443 15.242 1.00 91.50 251 ALA A N 1
ATOM 1959 C CA . ALA A 1 251 ? -9.816 4.170 15.059 1.00 91.50 251 ALA A CA 1
ATOM 1960 C C . ALA A 1 251 ? -9.026 4.219 16.362 1.00 91.50 251 ALA A C 1
ATOM 1962 O O . ALA A 1 251 ? -9.593 4.487 17.420 1.00 91.50 251 ALA A O 1
ATOM 1963 N N . ILE A 1 252 ? -7.717 3.987 16.278 1.00 91.81 252 ILE A N 1
ATOM 1964 C CA . ILE A 1 252 ? -6.808 3.957 17.431 1.00 91.81 252 ILE A CA 1
ATOM 1965 C C . ILE A 1 252 ? -5.677 4.961 17.231 1.00 91.81 252 ILE A C 1
ATOM 1967 O O . ILE A 1 252 ? -5.152 5.111 16.125 1.00 91.81 252 ILE A O 1
ATOM 1971 N N . ARG A 1 253 ? -5.310 5.662 18.305 1.00 88.88 253 ARG A N 1
ATOM 1972 C CA . ARG A 1 253 ? -4.308 6.731 18.275 1.00 88.88 253 ARG A CA 1
ATOM 1973 C C . ARG A 1 253 ? -2.870 6.233 18.283 1.00 88.88 253 ARG A C 1
ATOM 1975 O O . ARG A 1 253 ? -2.017 6.891 17.698 1.00 88.88 253 ARG A O 1
ATOM 1982 N N . ASP A 1 254 ? -2.578 5.157 19.003 1.00 89.88 254 ASP A N 1
ATOM 1983 C CA . ASP A 1 254 ? -1.214 4.670 19.195 1.00 89.88 254 ASP A CA 1
ATOM 1984 C C . ASP A 1 254 ? -1.047 3.277 18.581 1.00 89.88 254 ASP A C 1
ATOM 1986 O O . ASP A 1 254 ? -1.788 2.346 18.883 1.00 89.88 254 ASP A O 1
ATOM 1990 N N . GLY A 1 255 ? -0.044 3.124 17.718 1.00 89.31 255 GLY A N 1
ATOM 1991 C CA . GLY A 1 255 ? 0.291 1.839 17.112 1.00 89.31 255 GLY A CA 1
ATOM 1992 C C . GLY A 1 255 ? 0.733 0.786 18.124 1.00 89.31 255 GLY A C 1
ATOM 1993 O O . GLY A 1 255 ? 0.543 -0.399 17.868 1.00 89.31 255 GLY A O 1
ATOM 1994 N N . SER A 1 256 ? 1.245 1.192 19.292 1.00 92.06 256 SER A N 1
ATOM 1995 C CA . SER A 1 256 ? 1.603 0.268 20.378 1.00 92.06 256 SER A CA 1
ATOM 1996 C C . SER A 1 256 ? 0.397 -0.502 20.936 1.00 92.06 256 SER A C 1
ATOM 1998 O O . SER A 1 256 ? 0.550 -1.582 21.505 1.00 92.06 256 SER A O 1
ATOM 2000 N N . GLN A 1 257 ? -0.812 0.022 20.720 1.00 93.12 257 GLN A N 1
ATOM 2001 C CA . GLN A 1 257 ? -2.079 -0.580 21.127 1.00 93.12 257 GLN A CA 1
ATOM 2002 C C . GLN A 1 257 ? -2.606 -1.621 20.127 1.00 93.12 257 GLN A C 1
ATOM 2004 O O . GLN A 1 257 ? -3.668 -2.206 20.354 1.00 93.12 257 GLN A O 1
ATOM 2009 N N . VAL A 1 258 ? -1.892 -1.850 19.018 1.00 95.25 258 VAL A N 1
ATOM 2010 C CA . VAL A 1 258 ? -2.315 -2.722 17.919 1.00 95.25 258 VAL A CA 1
ATOM 2011 C C . VAL A 1 258 ? -1.222 -3.739 17.602 1.00 95.25 258 VAL A C 1
ATOM 2013 O O . VAL A 1 258 ? -0.179 -3.415 17.040 1.00 95.25 258 VAL A O 1
ATOM 2016 N N . ASN A 1 259 ? -1.492 -5.005 17.907 1.00 96.38 259 ASN A N 1
ATOM 2017 C CA . ASN A 1 259 ? -0.581 -6.112 17.639 1.00 96.38 259 ASN A CA 1
ATOM 2018 C C . ASN A 1 259 ? -1.015 -6.869 16.385 1.00 96.38 259 ASN A C 1
ATOM 2020 O O . ASN A 1 259 ? -2.142 -7.362 16.324 1.00 96.38 259 ASN A O 1
ATOM 2024 N N . ILE A 1 260 ? -0.121 -7.004 15.405 1.00 97.00 260 ILE A N 1
ATOM 2025 C CA . ILE A 1 260 ? -0.361 -7.835 14.220 1.00 97.00 260 ILE A CA 1
ATOM 2026 C C . ILE A 1 260 ? -0.30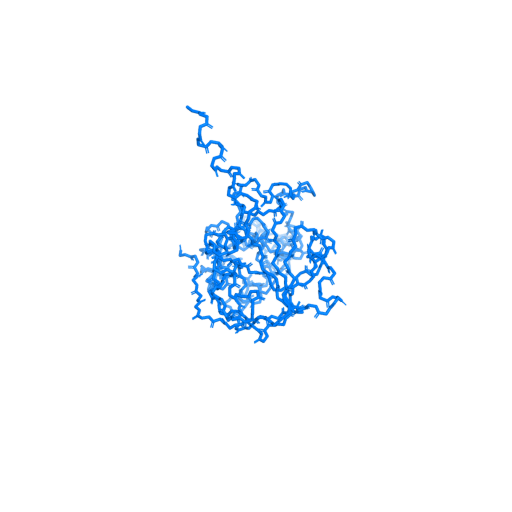6 -9.306 14.632 1.00 97.00 260 ILE A C 1
ATOM 2028 O O . ILE A 1 260 ? 0.661 -9.752 15.246 1.00 97.00 260 ILE A O 1
ATOM 2032 N N . LEU A 1 261 ? -1.357 -10.048 14.295 1.00 97.00 261 LEU A N 1
ATOM 2033 C CA . LEU A 1 261 ? -1.468 -11.483 14.551 1.00 97.00 261 LEU A CA 1
ATOM 2034 C C . LEU A 1 261 ? -1.186 -12.304 13.295 1.00 97.00 261 LEU A C 1
ATOM 2036 O O . LEU A 1 261 ? -0.614 -13.384 13.395 1.00 97.00 261 LEU A O 1
ATOM 2040 N N . ASP A 1 262 ? -1.645 -11.818 12.142 1.00 96.88 262 ASP A N 1
ATOM 2041 C CA . ASP A 1 262 ? -1.573 -12.525 10.866 1.00 96.88 262 ASP A CA 1
ATOM 2042 C C . ASP A 1 262 ? -1.712 -11.543 9.691 1.00 96.88 262 ASP A C 1
ATOM 2044 O O . ASP A 1 262 ? -2.264 -10.447 9.859 1.00 96.88 262 ASP A O 1
ATOM 2048 N N . VAL A 1 263 ? -1.229 -11.940 8.513 1.00 95.81 263 VAL A N 1
ATOM 2049 C CA . VAL A 1 263 ? -1.305 -11.160 7.270 1.00 95.81 263 VAL A CA 1
ATOM 2050 C C . VAL A 1 263 ? -1.733 -12.071 6.130 1.00 95.81 263 VAL A C 1
ATOM 2052 O O . VAL A 1 263 ? -1.042 -13.029 5.798 1.00 95.81 263 VAL A O 1
ATOM 2055 N N . GLU A 1 264 ? -2.850 -11.733 5.495 1.00 94.88 264 GLU A N 1
ATOM 2056 C CA . GLU A 1 264 ? -3.335 -12.418 4.300 1.00 94.88 264 GLU A CA 1
ATOM 2057 C C . GLU A 1 264 ? -3.133 -11.516 3.088 1.00 94.88 264 GLU A C 1
ATOM 2059 O O . GLU A 1 264 ? -3.639 -10.395 3.070 1.00 94.88 264 GLU A O 1
ATOM 2064 N N . VAL A 1 265 ? -2.383 -11.992 2.099 1.00 90.44 265 VAL A N 1
ATOM 2065 C CA . VAL A 1 265 ? -2.145 -11.291 0.831 1.00 90.44 265 VAL A CA 1
ATOM 2066 C C . VAL A 1 265 ? -3.087 -11.862 -0.219 1.00 90.44 265 VAL A C 1
ATOM 2068 O O . VAL A 1 265 ? -3.339 -13.067 -0.214 1.00 90.44 265 VAL A O 1
ATOM 2071 N N . ASP A 1 266 ? -3.620 -10.997 -1.077 1.00 83.81 266 ASP A N 1
ATOM 2072 C CA . ASP A 1 266 ? -4.483 -11.415 -2.176 1.00 83.81 266 ASP A CA 1
ATOM 2073 C C . ASP A 1 266 ? -3.688 -12.336 -3.106 1.00 83.81 266 ASP A C 1
ATOM 2075 O O . ASP A 1 266 ? -2.543 -12.032 -3.460 1.00 83.81 266 ASP A O 1
ATOM 2079 N N . SER A 1 267 ? -4.254 -13.504 -3.402 1.00 71.88 267 SER A N 1
ATOM 2080 C CA . SER A 1 267 ? -3.573 -14.579 -4.131 1.00 71.88 267 SER A CA 1
ATO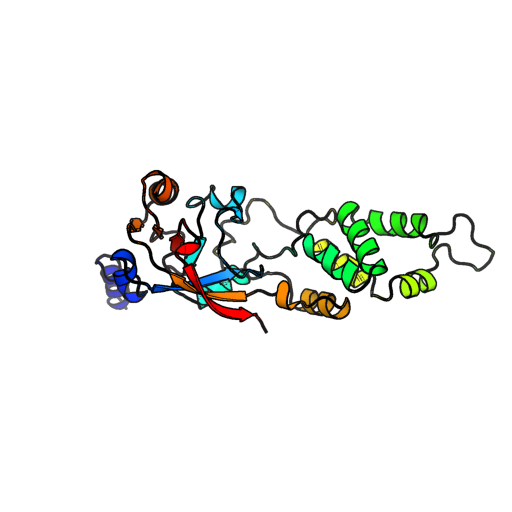M 2081 C C . SER A 1 267 ? -3.630 -14.337 -5.627 1.00 71.88 267 SER A C 1
ATOM 2083 O O . SER A 1 267 ? -4.772 -14.336 -6.134 1.00 71.88 267 SER A O 1
#

Nearest PDB structures (foldseek):
  5dsy-assembly2_B  TM=4.803E-01  e=8.494E-02  Homo sapiens
  4pjv-assembly1_A  TM=4.859E-01  e=1.593E-01  Homo sapiens
  8hks-assembly1_A  TM=4.482E-01  e=1.319E-01  Homo sapiens
  8he8-assembly3_C  TM=4.002E-01  e=1.239E-01  Homo sapiens
  6x0n-assembly1_P  TM=4.504E-01  e=1.120E+00  Homo sapiens

pLDDT: mean 80.98, std 18.82, r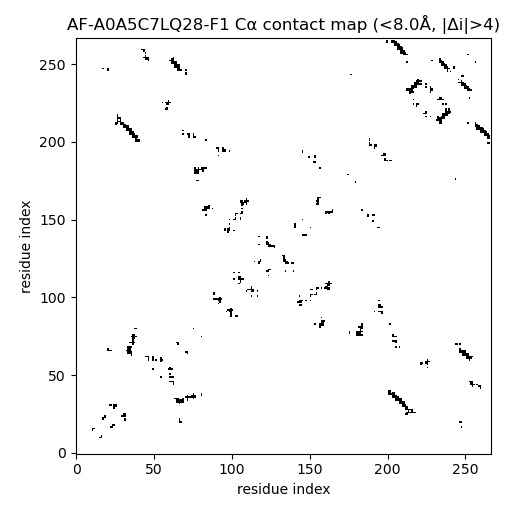ange [32.97, 98.12]

Secondary structure (DSSP, 8-state):
--HHHHHHHHTTSSS-HHHHTT-HHHHTT--EEEEEEES---SS--GGGS-HHHHTTTT-SSEEEBS-HHHHHHHHTSGGG-SBPTHHHHHHHHH-HHHHHHHHHHHHHSTTHHHHHHHHHT-B-SSPPTT--SB-HHHHHHHHTS-HHHHHHHHHTBTT-SS--S---TTTTSTTTTT---SS-HHHHHHHHHTT--GGGTS-EEEEEEE--SSEEEES-HHHHHHTTTTT-SEEEE-SS--GGG--EEEES-GGGEEEEEEEE--

Sequence (267 aa):
MKLAKFWKWYLKESNTQLGYFGLDEFVKGSPAVLYHGTTTSFSSFDVGKSRKDLVDKYTGIGIFLTPSKKIAWKYATSSRNKGLPVEVINDVKKANPHAGEFLETLYKHGQPGWELFWKEKGFLRDNPGEGEGELDTEAFQAYLNADANSLMDVATFIEGSSYEASGGDESSLLDLFSGAPQGAPDWLFDELDSLGVDSTKYKPKVYKVSAQASHVLVTADKEEAKRAFSLGYDAFVFTGEDLVDGVPEVAIRDGSQVNILDVEVDS

Radius of gyration: 23.73 Å; Cα contacts (8 Å, |Δi|>4): 468; chains: 1; bounding box: 68×31×74 Å

Mean predicted aligned error: 9.9 Å

Foldseek 3Di:
DPVVVVVVVVCVPDPVQCVVLPCPVQQQFDKDKWKAKAQADDQFDDLVPFPQVVALVFQAGFRKTFSDPVVNLCVNQFQVLQADEPCLLVLLCVLFVQLSVLLVLCQAPPPVSVVVVCVVVVQAAPDDDDPDDRGNVVVSCVRRVADSVLSNVNSLRHPNGPHPNPDDPPVCVVVRQPDDGDHHDPVNLVSSVRSVHNSLNRFMKMWIKIFGFNFEAEDCDSVCSNCCVVVPGQKYWHQHDPDRVSTIMITGHDRVRIHTDDMDGDD

Solvent-accessible surface area (backbone atoms only — not comparable to full-atom values): 14562 Å² total; per-residue (Å²): 140,64,63,72,62,51,55,65,54,62,59,72,76,52,97,49,62,46,51,75,57,56,41,54,51,26,56,72,38,36,72,28,72,32,18,32,35,33,35,76,78,77,95,69,58,55,49,87,76,44,63,54,88,69,30,61,78,62,45,31,82,41,47,67,31,23,62,40,62,71,56,14,46,53,52,12,42,22,54,90,47,33,47,44,59,67,65,54,44,59,46,28,28,71,55,33,53,53,39,16,49,51,29,45,37,29,24,73,48,14,80,61,18,57,61,53,48,29,52,75,74,62,34,45,48,99,75,52,58,96,92,51,66,51,58,43,60,67,62,48,43,63,60,34,70,51,64,68,63,55,40,49,55,54,22,42,34,26,58,87,29,50,29,79,59,85,82,78,66,94,74,54,70,65,51,70,70,59,82,62,81,53,32,61,56,73,67,61,41,54,44,35,44,74,49,61,27,74,32,76,54,61,35,33,26,34,38,35,26,43,34,46,36,79,39,48,45,77,40,57,50,50,71,56,48,42,38,31,62,83,73,69,29,44,23,36,40,43,63,43,89,92,36,71,92,75,46,53,40,35,32,32,58,55,31,91,40,44,43,82,74,47,76,48,64,68,129